Protein 4M1X (pdb70)

Organism: Pseudomonas phage 201phi2-1 (NCBI:txid198110)

Secondary structure (DSSP, 8-state):
--SS---TT-EEEETTEEEEEEEE-SSEEEEEE-GGG-SHHHHHHHHHHH-EEEEEEEEEETTEEEEEEEE--/--SS---TT-EEEETTEEEEEEEE-SSEEEEEE-GGG-SHHHHHHHHHHH-EEEEEEEEEETTEEEEEEEE--/-----TT-EEEETTEEEEEEEE-SSEEEEEE-GGG-SHHHHHHHHHHH-EEEEEEEEEETTEEEEEEEE--/--S---TT-EEEETTEEEEEEEE-SSEEEEEE-GGG-SHHHHHHHHHHH-EEEEEEEEE-SS-EEEEEEE--

Foldseek 3Di:
DQQQDDDAADWDDFDPDIKGWHDGDPWKTKIWDAPVPPDDRVQCCCCVRRQWHWDDDWADDDHTIITMTTRRD/DAQQDDDAQDWDDDDPDIKGWPDHDPWKTKIWDAPVPPDDRVQVCCCVRRQWHWDDDWADDPGTIITMTTHHD/DQDDDAQDWADDDPFIKGFHDHDPWKTKIWDAPVPPDDRVQVCCCPVNQWHWDDDWADDPGTIITMITHHD/DQQDDDAFDWDDADPDIKGWNDGDPWKTKIWDAPVPPDDRVQVCCCVRRQWHWDDDWADDDRTIITMTTHHD

Solvent-accessible surface area: 16389 Å² total; per-residue (Å²): 225,97,86,9,159,30,61,138,56,70,43,37,153,16,90,127,27,37,0,80,5,72,27,32,26,187,12,2,0,0,0,49,3,77,113,148,30,29,79,81,129,0,57,105,21,0,78,72,150,30,16,1,52,82,44,2,8,66,5,103,122,138,108,9,1,12,0,1,1,46,85,80,83,216,125,76,20,86,19,15,94,57,65,38,32,176,24,78,126,24,62,0,83,3,79,24,18,16,176,16,2,0,0,0,43,1,93,119,151,23,26,77,80,133,0,52,107,61,0,79,79,122,13,47,1,65,78,43,2,7,53,0,74,85,155,101,5,2,20,1,1,1,72,103,80,155,143,23,174,29,60,136,46,71,57,34,134,15,78,114,19,82,1,81,0,86,82,33,86,195,71,85,1,16,0,40,2,98,39,108,25,0,3,0,52,0,2,25,35,0,20,58,150,31,36,1,34,27,91,10,91,39,75,91,137,153,98,6,2,22,0,25,0,120,122,66,158,197,93,22,147,26,56,139,40,23,21,34,74,14,79,121,22,28,0,52,3,96,81,33,86,191,37,88,1,14,0,48,2,79,76,108,34,0,2,0,78,0,3,24,23,0,44,72,138,30,29,1,18,22,93,8,93,49,84,108,146,136,108,10,1,15,0,26,0,127,87,110,108

Radius of gyration: 22.6 Å; Cα contacts (8 Å, |Δi|>4): 676; chains: 4; bounding box: 56×64×41 Å

Nearest PDB structures (foldseek):
  4m1x-assembly1_A  TM=1.014E+00  e=8.073E-14  Pseudomonas phage 201phi2-1
  5voz-assembly1_b  TM=5.826E-01  e=2.252E+00  Saccharomyces cerevisiae S288C
  4qjv-assembly2_D  TM=4.851E-01  e=2.252E+00  Thermococcus kodakarensis KOD1
  8hl2-assembly1_L23P  TM=5.123E-01  e=2.127E+00  Sulfolobus acidocaldarius DSM 639
  4m1x-assembly1_A  TM=1.010E+00  e=1.371E-12  Pseudomonas phage 201phi2-1

Structure (mmCIF, N/CA/C/O backbone):
data_4M1X
#
_entry.id   4M1X
#
_cell.length_a   88.098
_cell.length_b   52.672
_cell.length_c   62.302
_cell.angle_alpha   90.00
_cell.angle_beta   90.00
_cell.angle_gamma   90.00
#
_symmetry.space_group_name_H-M   'P 21 21 2'
#
loop_
_entity.id
_entity.type
_entity.pdbx_description
1 polymer 'uncharacterized protein 201phi2-1p060'
2 non-polymer DI(HYDROXYETHYL)ETHER
3 water water
#
loop_
_atom_site.group_PDB
_atom_site.id
_atom_site.type_symbol
_atom_site.label_atom_id
_atom_site.label_alt_id
_atom_site.label_comp_id
_atom_site.label_asym_id
_atom_site.label_entity_id
_atom_site.label_seq_id
_atom_site.pdbx_PDB_ins_code
_atom_site.Cartn_x
_atom_site.Cartn_y
_atom_site.Cartn_z
_atom_site.occupancy
_atom_site.B_iso_or_equiv
_atom_site.auth_seq_id
_atom_site.auth_comp_id
_atom_site.auth_asym_id
_atom_site.auth_atom_id
_atom_site.pdbx_PDB_model_num
ATOM 1 N N . LEU A 1 27 ? 27.762 8.972 25.423 1.00 32.18 22 LEU A N 1
ATOM 2 C CA . LEU A 1 27 ? 27.169 9.587 26.612 1.00 32.56 22 LEU A CA 1
ATOM 3 C C . LEU A 1 27 ? 27.994 10.771 27.103 1.00 29.96 22 LEU A C 1
ATOM 4 O O . LEU A 1 27 ? 29.201 10.817 26.896 1.00 29.96 22 LEU A O 1
ATOM 19 N N . GLU A 1 28 ? 27.338 11.728 27.755 1.00 28.21 23 GLU A N 1
ATOM 20 C CA . GLU A 1 28 ? 28.044 12.786 28.475 1.00 26.22 23 GLU A CA 1
ATOM 21 C C . GLU A 1 28 ? 28.609 12.220 29.785 1.00 24.84 23 GLU A C 1
ATOM 22 O O . GLU A 1 28 ? 27.881 11.723 30.650 1.00 26.07 23 GLU A O 1
ATOM 34 N N . LYS A 1 29 ? 29.921 12.258 29.909 1.00 22.09 24 LYS A N 1
ATOM 35 C CA . LYS A 1 29 ? 30.634 11.774 31.101 1.00 21.89 24 LYS A CA 1
ATOM 36 C C . LYS A 1 29 ? 30.488 12.699 32.312 1.00 19.59 24 LYS A C 1
ATOM 37 O O . LYS A 1 29 ? 30.482 12.243 33.400 1.00 18.80 24 LYS A O 1
ATOM 56 N N . PHE A 1 30 ? 30.364 13.980 32.062 1.00 18.39 25 PHE A N 1
ATOM 57 C CA . PHE A 1 30 ? 30.176 14.936 33.140 1.00 17.76 25 PHE A CA 1
ATOM 58 C C . PHE A 1 30 ? 28.702 15.014 33.480 1.00 19.27 25 PHE A C 1
ATOM 59 O O . PHE A 1 30 ? 28.038 15.930 33.128 1.00 20.88 25 PHE A O 1
ATOM 76 N N . LYS A 1 31 ? 28.278 14.026 34.223 1.00 18.94 26 LYS A N 1
ATOM 77 C CA . LYS A 1 31 ? 26.914 13.842 34.603 1.00 21.01 26 LYS A CA 1
ATOM 78 C C . LYS A 1 31 ? 26.840 13.207 35.972 1.00 19.85 26 LYS A C 1
ATOM 79 O O . LYS A 1 31 ? 27.366 12.196 36.222 1.00 20.49 26 LYS A O 1
ATOM 98 N N . PHE A 1 32 ? 26.162 13.913 36.836 1.00 19.19 27 PHE A N 1
ATOM 99 C CA . PHE A 1 32 ? 26.045 13.559 38.241 1.00 18.79 27 PHE A CA 1
ATOM 100 C C . PHE A 1 32 ? 24.677 13.915 38.801 1.00 19.55 27 PHE A C 1
ATOM 101 O O . PHE A 1 32 ? 24.061 14.801 38.333 1.00 20.96 27 PHE A O 1
ATOM 118 N N . SER A 1 33 ? 24.293 13.246 39.878 1.00 19.96 28 SER A N 1
ATOM 119 C CA A SER A 1 33 ? 23.030 13.499 40.541 0.56 20.39 28 SER A CA 1
ATOM 120 C CA B SER A 1 33 ? 23.025 13.500 40.545 0.44 20.46 28 SER A CA 1
ATOM 121 C C . SER A 1 33 ? 23.246 13.747 42.033 1.00 19.56 28 SER A C 1
ATOM 122 O O . SER A 1 33 ? 23.827 12.912 42.729 1.00 18.21 28 SER A O 1
ATOM 135 N N . LYS A 1 34 ? 22.782 14.898 42.517 1.00 20.14 29 LYS A N 1
ATOM 136 C CA . LYS A 1 34 ? 22.886 15.244 43.934 1.00 20.72 29 LYS A CA 1
ATOM 137 C C . LYS A 1 34 ? 22.411 14.089 44.806 1.00 19.29 29 LYS A C 1
ATOM 138 O O . LYS A 1 34 ? 21.327 13.542 44.587 1.00 19.85 29 LYS A O 1
ATOM 157 N N . GLY A 1 35 ? 23.227 13.724 45.796 1.00 17.84 30 GLY A N 1
ATOM 158 C CA . GLY A 1 35 ? 22.904 12.660 46.737 1.00 18.42 30 GLY A CA 1
ATOM 159 C C . GLY A 1 35 ? 23.496 11.298 46.420 1.00 18.52 30 GLY A C 1
ATOM 160 O O . GLY A 1 35 ? 23.582 10.433 47.303 1.00 19.68 30 GLY A O 1
ATOM 164 N N . ASP A 1 36 ? 23.884 11.078 45.172 1.00 17.41 31 ASP A N 1
ATOM 165 C CA . ASP A 1 36 ? 24.428 9.780 44.798 1.00 18.29 31 ASP A CA 1
ATOM 166 C C . ASP A 1 36 ? 25.746 9.519 45.515 1.00 16.34 31 ASP A C 1
ATOM 167 O O . ASP A 1 36 ? 26.564 10.424 45.719 1.00 16.22 31 ASP A O 1
ATOM 176 N N . GLY A 1 37 ? 25.964 8.254 45.843 1.00 15.62 32 GLY A N 1
ATOM 177 C CA . GLY A 1 37 ? 27.252 7.741 46.249 1.00 15.55 32 GLY A CA 1
ATOM 178 C C . GLY A 1 37 ? 27.941 7.035 45.099 1.00 16.40 32 GLY A C 1
ATOM 179 O O . GLY A 1 37 ? 27.307 6.294 44.360 1.00 17.75 32 GLY A O 1
ATOM 183 N N . ILE A 1 38 ? 29.235 7.288 44.943 1.00 16.15 33 ILE A N 1
ATOM 184 C CA . ILE A 1 38 ? 30.068 6.680 43.918 1.00 16.85 33 ILE A CA 1
ATOM 185 C C . ILE A 1 38 ? 31.236 5.977 44.603 1.00 16.54 33 ILE A C 1
ATOM 186 O O . ILE A 1 38 ? 31.955 6.583 45.396 1.00 16.16 33 ILE A O 1
ATOM 202 N N . LYS A 1 39 ? 31.413 4.696 44.291 1.00 17.45 34 LYS A N 1
ATOM 203 C CA . LYS A 1 39 ? 32.522 3.915 44.825 1.00 19.33 34 LYS A CA 1
ATOM 204 C C . LYS A 1 39 ? 33.829 4.311 44.170 1.00 19.61 34 LYS A C 1
ATOM 205 O O . LYS A 1 39 ? 33.916 4.445 42.953 1.00 20.33 34 LYS A O 1
ATOM 224 N N . PHE A 1 40 ? 34.838 4.524 45.001 1.00 18.54 35 PHE A N 1
ATOM 225 C CA . PHE A 1 40 ? 36.158 4.913 44.545 1.00 18.79 35 PHE A CA 1
ATOM 226 C C . PHE A 1 40 ? 37.147 4.335 45.534 1.00 19.05 35 PHE A C 1
ATOM 227 O O . PHE A 1 40 ? 36.989 4.510 46.744 1.00 19.51 35 PHE A O 1
ATOM 244 N N . SER A 1 41 ? 38.152 3.626 45.032 1.00 19.94 36 SER A N 1
ATOM 245 C CA . SER A 1 41 ? 39.140 3.023 45.903 1.00 21.41 36 SER A CA 1
ATOM 246 C C . SER A 1 41 ? 38.419 2.204 46.985 1.00 22.36 36 SER A C 1
ATOM 247 O O . SER A 1 41 ? 37.539 1.398 46.657 1.00 23.13 36 SER A O 1
ATOM 255 N N . ASN A 1 42 ? 38.781 2.392 48.252 1.00 21.72 37 ASN A N 1
ATOM 256 C CA . ASN A 1 42 ? 38.124 1.679 49.346 1.00 22.64 37 ASN A CA 1
ATOM 257 C C . ASN A 1 42 ? 37.125 2.565 50.080 1.00 22.04 37 ASN A C 1
ATOM 258 O O . ASN A 1 42 ? 36.855 2.364 51.266 1.00 23.95 37 ASN A O 1
ATOM 269 N N . THR A 1 43 ? 36.563 3.540 49.368 1.00 19.82 38 THR A N 1
ATOM 270 C CA . THR A 1 43 ? 35.616 4.470 49.976 1.00 18.69 38 THR A CA 1
ATOM 271 C C . THR A 1 43 ? 34.440 4.734 49.031 1.00 18.17 38 THR A C 1
ATOM 272 O O . THR A 1 43 ? 34.303 4.099 47.972 1.00 18.85 38 THR A O 1
ATOM 283 N N . THR A 1 44 ? 33.565 5.635 49.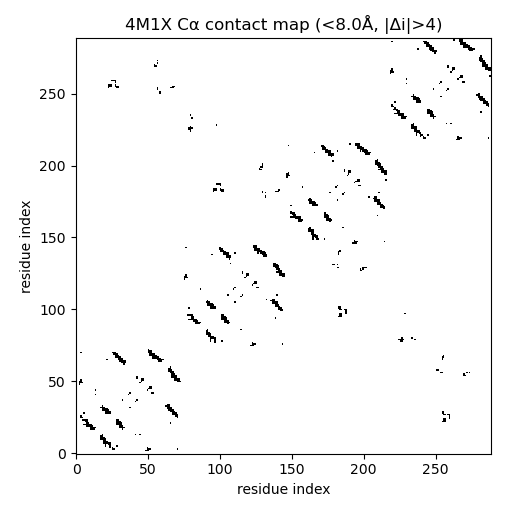460 1.00 17.29 39 THR A N 1
ATOM 284 C CA . THR A 1 44 ? 32.442 6.106 48.655 1.00 17.23 39 THR A CA 1
ATOM 285 C C . THR A 1 44 ? 32.395 7.614 48.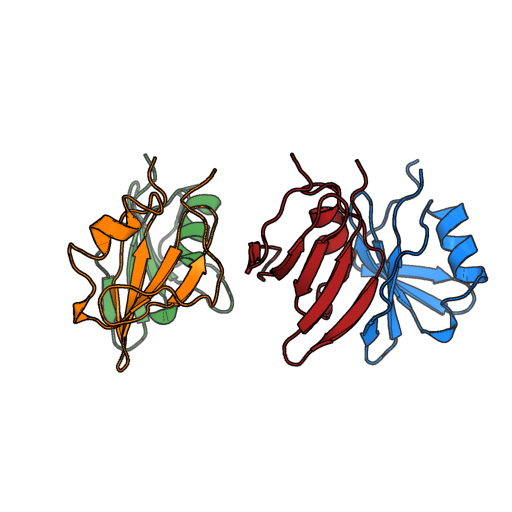801 1.00 17.03 39 THR A C 1
ATOM 286 O O . THR A 1 44 ? 32.402 8.112 49.925 1.00 18.75 39 THR A O 1
ATOM 297 N N . PHE A 1 45 ? 32.377 8.341 47.690 1.00 15.07 40 PHE A N 1
ATOM 298 C CA . PHE A 1 45 ? 32.160 9.782 47.753 1.00 15.09 40 PHE A CA 1
ATOM 299 C C . PHE A 1 45 ? 30.742 10.111 47.341 1.00 14.61 40 PHE A C 1
ATOM 300 O O . PHE A 1 45 ? 30.086 9.293 46.719 1.00 15.63 40 PHE A O 1
ATOM 317 N N . HIS A 1 46 ? 30.263 11.287 47.730 1.00 13.22 41 HIS A N 1
ATOM 318 C CA . HIS A 1 46 ? 28.881 11.660 47.499 1.00 13.54 41 HIS A CA 1
ATOM 319 C C . HIS A 1 46 ? 28.785 12.972 46.737 1.00 13.54 41 HIS A C 1
ATOM 320 O O . HIS A 1 46 ? 29.632 13.860 46.884 1.00 14.24 41 HIS A O 1
ATOM 335 N N . ILE A 1 47 ? 27.745 13.093 45.922 1.00 14.05 42 ILE A N 1
ATOM 336 C CA . ILE A 1 47 ? 27.528 14.303 45.157 1.00 13.79 42 ILE A CA 1
ATOM 337 C C . ILE A 1 47 ? 26.768 15.330 45.992 1.00 14.41 42 ILE A C 1
ATOM 338 O O . ILE A 1 47 ? 25.637 15.094 46.389 1.00 16.16 42 ILE A O 1
ATOM 354 N N . TYR A 1 48 ? 27.411 16.458 46.271 1.00 14.05 43 TYR A N 1
ATOM 355 C CA . TYR A 1 48 ? 26.777 17.565 46.985 1.00 13.79 43 TYR A CA 1
ATOM 356 C C . TYR A 1 48 ? 25.955 18.430 46.040 1.00 13.83 43 TYR A C 1
ATOM 357 O O . TYR A 1 48 ? 24.803 18.706 46.303 1.00 14.62 43 TYR A O 1
ATOM 375 N N . GLU A 1 49 ? 26.575 18.874 44.948 1.00 13.58 44 GLU A N 1
ATOM 376 C CA . GLU A 1 49 ? 25.913 19.689 43.923 1.00 14.19 44 GLU A CA 1
ATOM 377 C C . GLU A 1 49 ? 26.455 19.319 42.567 1.00 14.09 44 GLU A C 1
ATOM 378 O O . GLU A 1 49 ? 27.615 18.957 42.446 1.00 14.54 44 GLU A O 1
ATOM 390 N N . ALA A 1 50 ? 25.602 19.409 41.549 1.00 15.05 45 ALA A N 1
ATOM 391 C CA . ALA A 1 50 ? 26.023 19.140 40.187 1.00 16.69 45 ALA A CA 1
ATOM 392 C C . ALA A 1 50 ? 25.280 20.051 39.234 1.00 16.93 45 ALA A C 1
ATOM 393 O O . ALA A 1 50 ? 24.056 20.157 39.295 1.00 18.34 45 ALA A O 1
ATOM 400 N N . THR A 1 51 ? 26.040 20.710 38.369 1.00 16.60 46 THR A N 1
ATOM 401 C CA . THR A 1 51 ? 25.507 21.619 37.377 1.00 17.30 46 THR A CA 1
ATOM 402 C C . THR A 1 51 ? 26.073 21.189 36.032 1.00 18.89 46 THR A C 1
ATOM 403 O O . THR A 1 51 ? 26.765 20.172 35.926 1.00 19.01 46 THR A O 1
ATOM 414 N N . ARG A 1 52 ? 25.756 21.941 34.990 1.00 20.31 47 ARG A N 1
ATOM 415 C CA . ARG A 1 52 ? 26.209 21.570 33.669 1.00 21.95 47 ARG A CA 1
ATOM 416 C C . ARG A 1 52 ? 27.722 21.511 33.564 1.00 20.25 47 ARG A C 1
ATOM 417 O O . ARG A 1 52 ? 28.276 20.658 32.867 1.00 21.41 47 ARG A O 1
ATOM 438 N N . ASN A 1 53 ? 28.393 22.408 34.282 1.00 18.02 48 ASN A N 1
ATOM 439 C CA . ASN A 1 53 ? 29.838 22.572 34.146 1.00 17.34 48 ASN A CA 1
ATOM 440 C C . ASN A 1 53 ? 30.638 22.391 35.420 1.00 14.96 48 ASN A C 1
ATOM 441 O O . ASN A 1 53 ? 31.865 22.434 35.354 1.00 15.31 48 ASN A O 1
ATOM 452 N N . TYR A 1 54 ? 29.969 22.179 36.554 1.00 14.01 49 TYR A N 1
ATOM 453 C CA . TYR A 1 54 ? 30.659 22.043 37.833 1.00 13.28 49 TYR A CA 1
ATOM 454 C C . TYR A 1 54 ? 30.039 20.937 38.683 1.00 13.02 49 TYR A C 1
ATOM 455 O O . TYR A 1 54 ? 28.868 20.610 38.553 1.00 13.79 49 TYR A O 1
ATOM 473 N N . VAL A 1 55 ? 30.850 20.356 39.553 1.00 12.70 50 VAL A N 1
ATOM 474 C CA . VAL A 1 55 ? 30.375 19.364 40.496 1.00 12.72 50 VAL A CA 1
ATOM 475 C C . VAL A 1 55 ? 31.141 19.521 41.800 1.00 12.23 50 VAL A C 1
ATOM 476 O O . VAL A 1 55 ? 32.340 19.792 41.781 1.00 12.68 50 VAL A O 1
ATOM 489 N N . THR A 1 56 ? 30.439 19.383 42.919 1.00 12.44 51 THR A N 1
ATOM 490 C CA . THR A 1 56 ? 31.082 19.371 44.225 1.00 11.99 51 THR A CA 1
ATOM 491 C C . THR A 1 56 ? 30.799 18.021 44.854 1.00 11.85 51 THR A C 1
ATOM 492 O O . THR A 1 56 ? 29.631 17.603 44.954 1.00 12.65 51 THR A O 1
ATOM 503 N N . ILE A 1 57 ? 31.872 17.342 45.253 1.00 11.53 52 ILE A N 1
ATOM 504 C CA . ILE A 1 57 ? 31.780 16.050 45.924 1.00 11.82 52 ILE A CA 1
ATOM 505 C C . ILE A 1 57 ? 32.185 16.170 47.382 1.00 11.80 52 ILE A C 1
ATOM 506 O O . ILE A 1 57 ? 32.919 17.082 47.756 1.00 12.02 52 ILE A O 1
ATOM 522 N N . HIS A 1 58 ? 31.713 15.212 48.175 1.00 11.75 53 HIS A N 1
ATOM 523 C CA . HIS A 1 58 ? 32.050 15.062 49.578 1.00 11.71 53 HIS A CA 1
ATOM 524 C C . HIS A 1 58 ? 32.846 1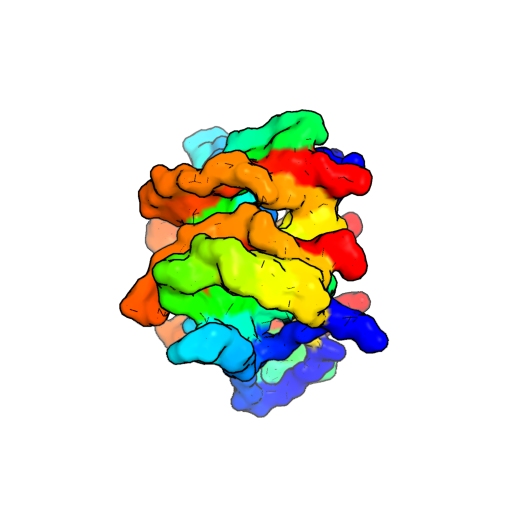3.766 49.724 1.00 11.77 53 HIS A C 1
ATOM 525 O O . HIS A 1 58 ? 32.375 12.708 49.300 1.00 12.62 53 HIS A O 1
ATOM 540 N N . ILE A 1 59 ? 34.047 13.863 50.291 1.00 11.68 54 ILE A N 1
ATOM 541 C CA . ILE A 1 59 ? 34.930 12.713 50.407 1.00 11.57 54 ILE A CA 1
ATO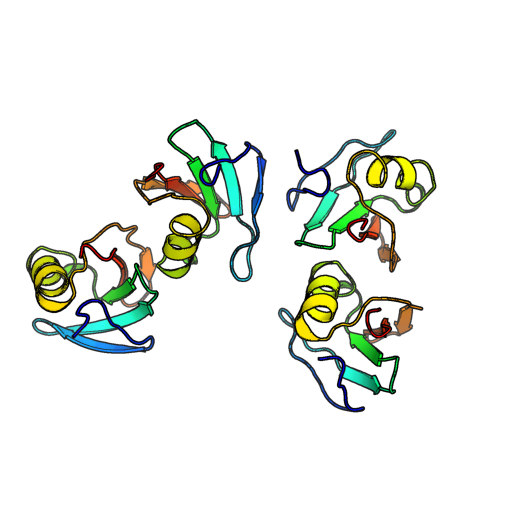M 542 C C . ILE A 1 59 ? 35.872 12.950 51.584 1.00 11.24 54 ILE A C 1
ATOM 543 O O . ILE A 1 59 ? 36.127 14.094 51.940 1.00 11.55 54 ILE A O 1
ATOM 559 N N . LEU A 1 60 ? 36.434 11.893 52.157 1.00 11.87 55 LEU A N 1
ATOM 560 C CA . LEU A 1 60 ? 37.480 12.075 53.158 1.00 12.73 55 LEU A CA 1
ATOM 561 C C . LEU A 1 60 ? 38.683 12.764 52.537 1.00 11.98 55 LEU A C 1
ATOM 562 O O . LEU A 1 60 ? 39.105 12.459 51.427 1.00 12.38 55 LEU A O 1
ATOM 578 N N . LYS A 1 61 ? 39.265 13.675 53.293 1.00 12.00 56 LYS A N 1
ATOM 579 C CA . LYS A 1 61 ? 40.308 14.562 52.781 1.00 11.26 56 LYS A CA 1
ATOM 580 C C . LYS A 1 61 ? 41.527 13.798 52.269 1.00 11.42 56 LYS A C 1
ATOM 581 O O . LYS A 1 61 ? 42.152 14.218 51.297 1.00 11.33 56 LYS A O 1
ATOM 600 N N . LYS A 1 62 ? 41.862 12.680 52.904 1.00 11.70 57 LYS A N 1
ATOM 601 C CA . LYS A 1 62 ? 43.057 11.938 52.487 1.00 12.13 57 LYS A CA 1
ATOM 602 C C . LYS A 1 62 ? 42.979 11.447 51.044 1.00 11.92 57 LYS A C 1
ATOM 603 O O . LYS A 1 62 ? 43.996 11.124 50.455 1.00 12.18 57 LYS A O 1
ATOM 622 N N . TYR A 1 63 ? 41.767 11.369 50.498 1.00 11.56 58 TYR A N 1
ATOM 623 C CA . TYR A 1 63 ? 41.577 10.913 49.119 1.00 11.82 58 TYR A CA 1
ATOM 624 C C . TYR A 1 63 ? 41.696 12.027 48.082 1.00 11.68 58 TYR A C 1
ATOM 625 O O . TYR A 1 63 ? 41.532 11.760 46.895 1.00 12.31 58 TYR A O 1
ATOM 643 N N . ALA A 1 64 ? 42.020 13.254 48.508 1.00 11.68 59 ALA A N 1
ATOM 644 C CA . ALA A 1 64 ? 42.115 14.375 47.565 1.00 11.43 59 ALA A CA 1
ATOM 645 C C . ALA A 1 64 ? 43.508 14.405 46.930 1.00 11.17 59 ALA A C 1
ATOM 646 O O . ALA A 1 64 ? 44.280 15.343 47.117 1.00 11.92 59 ALA A O 1
ATOM 653 N N . THR A 1 65 ? 43.796 13.355 46.158 1.00 11.18 60 THR A N 1
ATOM 654 C CA . THR A 1 65 ? 45.110 13.080 45.601 1.00 11.66 60 THR A CA 1
ATOM 655 C C . THR A 1 65 ? 44.948 12.480 44.196 1.00 11.65 60 THR A C 1
ATOM 656 O O . THR A 1 65 ? 43.852 12.391 43.656 1.00 11.61 60 THR A O 1
ATOM 667 N N . ALA A 1 66 ? 46.066 12.075 43.611 1.00 11.85 61 ALA A N 1
ATOM 668 C CA . ALA A 1 66 ? 46.119 11.718 42.194 1.00 11.90 61 ALA A CA 1
ATOM 669 C C . ALA A 1 66 ? 45.140 10.640 41.770 1.00 12.67 61 ALA A C 1
ATOM 670 O O . ALA A 1 66 ? 44.572 10.734 40.697 1.00 12.58 61 ALA A O 1
ATOM 677 N N . GLU A 1 67 ? 44.940 9.601 42.579 1.00 11.90 62 GLU A N 1
ATOM 678 C CA . GLU A 1 67 ? 44.050 8.518 42.150 1.00 13.16 62 GLU A CA 1
ATOM 679 C C . GLU A 1 67 ? 42.623 9.037 41.949 1.00 12.74 62 GLU A C 1
ATOM 680 O O . GLU A 1 67 ? 41.973 8.692 40.956 1.00 13.03 62 GLU A O 1
ATOM 692 N N . LEU A 1 68 ? 42.140 9.873 42.869 1.00 12.35 63 LEU A N 1
ATOM 693 C CA . LEU A 1 68 ? 40.828 10.484 42.697 1.00 12.39 63 LEU A CA 1
ATOM 694 C C . LEU A 1 68 ? 40.816 11.387 41.474 1.00 12.50 63 LEU A C 1
ATOM 695 O O . LEU A 1 68 ? 39.852 11.404 40.696 1.00 12.82 63 LEU A O 1
ATOM 711 N N . MET A 1 69 ? 41.873 12.183 41.316 1.00 12.71 64 MET A N 1
ATOM 712 C CA . MET A 1 69 ? 41.893 13.101 40.180 1.00 12.58 64 MET A CA 1
ATOM 713 C C . MET A 1 69 ? 41.814 12.328 38.866 1.00 12.97 64 MET A C 1
ATOM 714 O O . MET A 1 69 ? 41.098 12.724 37.940 1.00 14.08 64 MET A O 1
ATOM 728 N N . GLU A 1 70 ? 42.534 11.216 38.780 1.00 13.77 65 GLU A N 1
ATOM 729 C CA . GLU A 1 70 ? 42.489 10.387 37.571 1.00 14.27 65 GLU A CA 1
ATOM 730 C C . GLU A 1 70 ? 41.079 9.843 37.320 1.00 14.51 65 GLU A C 1
ATOM 731 O O . GLU A 1 70 ? 40.595 9.851 36.188 1.00 15.14 65 GLU A O 1
ATOM 743 N N . PHE A 1 71 ? 40.438 9.365 38.376 1.00 14.04 66 PHE A N 1
ATOM 744 C CA . PHE A 1 71 ? 39.080 8.833 38.281 1.00 14.75 66 PHE A CA 1
ATOM 745 C C . PHE A 1 71 ? 38.127 9.902 37.751 1.00 14.67 66 PHE A C 1
ATOM 746 O O . PHE A 1 71 ? 37.351 9.667 36.806 1.00 15.48 66 PHE A O 1
ATOM 763 N N . MET A 1 72 ? 38.173 11.080 38.359 1.00 14.19 67 MET A N 1
ATOM 764 C CA . MET A 1 72 ? 37.278 12.154 37.943 1.00 13.78 67 MET A CA 1
ATOM 765 C C . MET A 1 72 ? 37.559 12.620 36.513 1.00 14.57 67 MET A C 1
ATOM 766 O O . MET A 1 72 ? 36.646 12.912 35.750 1.00 14.54 67 MET A O 1
ATOM 780 N N . HIS A 1 73 ? 38.831 12.696 36.151 1.00 15.16 68 HIS A N 1
ATOM 781 C CA . HIS A 1 73 ? 39.244 13.187 34.830 1.00 16.68 68 HIS A CA 1
ATOM 782 C C . HIS A 1 73 ? 38.828 12.208 33.747 1.00 17.42 68 HIS A C 1
ATOM 783 O O . HIS A 1 73 ? 38.188 12.577 32.757 1.00 17.92 68 HIS A O 1
ATOM 798 N N . THR A 1 74 ? 39.172 10.945 33.938 1.00 17.81 69 THR A N 1
ATOM 799 C CA . THR A 1 74 ? 38.975 9.935 32.905 1.00 19.70 69 THR A CA 1
ATOM 800 C C . THR A 1 74 ? 37.530 9.458 32.838 1.00 20.04 69 THR A C 1
ATOM 801 O O . THR A 1 74 ? 36.982 9.328 31.747 1.00 21.44 69 THR A O 1
ATOM 812 N N . ARG A 1 75 ? 36.889 9.224 33.980 1.00 19.80 70 ARG A N 1
ATOM 813 C CA . ARG A 1 75 ? 35.515 8.723 33.972 1.00 20.60 70 ARG A CA 1
ATOM 814 C C . ARG A 1 75 ? 34.461 9.819 33.819 1.00 19.65 70 ARG A C 1
ATOM 815 O O . ARG A 1 75 ? 33.372 9.549 33.315 1.00 20.97 70 ARG A O 1
ATOM 836 N N . HIS A 1 76 ? 34.777 11.047 34.229 1.00 18.11 71 HIS A N 1
ATOM 837 C CA . HIS A 1 76 ? 33.772 12.115 34.250 1.00 17.75 71 HIS A CA 1
ATOM 838 C C . HIS A 1 76 ? 34.159 13.436 33.606 1.00 17.07 71 HIS A C 1
ATOM 839 O O . HIS A 1 76 ? 33.387 14.395 33.693 1.00 17.53 71 HIS A O 1
ATOM 854 N N . ASP A 1 77 ? 35.310 13.494 32.930 1.00 17.02 72 ASP A N 1
ATOM 855 C CA . ASP A 1 77 ? 35.731 14.733 32.279 1.00 17.80 72 ASP A CA 1
ATOM 856 C C . ASP A 1 77 ? 35.727 15.900 33.271 1.00 16.72 72 ASP A C 1
ATOM 857 O O . ASP A 1 77 ? 35.341 17.017 32.925 1.00 17.43 72 ASP A O 1
ATOM 866 N N . ALA A 1 78 ? 36.170 15.626 34.500 1.00 14.26 73 ALA A N 1
ATOM 867 C CA . ALA A 1 78 ? 36.118 16.590 35.594 1.00 14.23 73 ALA A CA 1
ATOM 868 C C . ALA A 1 78 ? 37.525 16.848 36.120 1.00 13.84 73 ALA A C 1
ATOM 869 O O . ALA A 1 78 ? 38.271 15.898 36.373 1.00 15.54 73 ALA A O 1
ATOM 876 N N A VAL A 1 79 ? 37.903 18.120 36.261 0.61 12.99 74 VAL A N 1
ATOM 877 N N B VAL A 1 79 ? 37.826 18.128 36.347 0.39 14.37 74 VAL A N 1
ATOM 878 C CA A VAL A 1 79 ? 39.216 18.492 36.802 0.61 13.08 74 VAL A CA 1
ATOM 879 C CA B VAL A 1 79 ? 39.150 18.611 36.739 0.39 15.32 74 VAL A CA 1
ATOM 880 C C A VAL A 1 79 ? 39.051 19.421 38.002 0.61 12.71 74 VAL A C 1
ATOM 881 C C B VAL A 1 79 ? 39.031 19.456 38.014 0.39 13.96 74 VAL A C 1
ATOM 882 O O A VAL A 1 79 ? 38.136 20.245 38.061 0.61 12.73 74 VAL A O 1
ATOM 883 O O B VAL A 1 79 ? 38.113 20.268 38.140 0.39 13.95 74 VAL A O 1
ATOM 908 N N . TYR A 1 80 ? 39.953 19.275 38.953 1.00 12.82 75 TYR A N 1
ATOM 909 C CA . TYR A 1 80 ? 39.858 19.959 40.234 1.00 12.51 75 TYR A CA 1
ATOM 910 C C . TYR A 1 80 ? 40.127 21.450 40.122 1.00 12.12 75 TYR A C 1
ATOM 911 O O . TYR A 1 80 ? 41.163 21.845 39.581 1.00 13.05 75 TYR A O 1
ATOM 930 N N . ILE A 1 81 ? 39.221 22.264 40.684 1.00 11.73 76 ILE A N 1
ATOM 931 C CA . ILE A 1 81 ? 39.440 23.706 40.798 1.00 12.28 76 ILE A CA 1
ATOM 932 C C . ILE A 1 81 ? 39.438 24.205 42.244 1.00 12.45 76 ILE A C 1
ATOM 933 O O . ILE A 1 81 ? 39.961 25.274 42.510 1.00 13.92 76 ILE A O 1
ATOM 949 N N . GLY A 1 82 ? 38.861 23.452 43.172 1.00 12.16 77 GLY A N 1
ATOM 950 C CA . GLY A 1 82 ? 38.700 23.941 44.531 1.00 12.34 77 GLY A CA 1
ATOM 951 C C . GLY A 1 82 ? 37.572 24.945 44.653 1.00 12.01 77 GLY A C 1
ATOM 952 O O . GLY A 1 82 ? 36.799 25.152 43.716 1.00 12.71 77 GLY A O 1
ATOM 956 N N . PRO A 1 83 ? 37.471 25.595 45.816 1.00 11.57 78 PRO A N 1
ATOM 957 C CA . PRO A 1 83 ? 38.298 25.369 47.006 1.00 11.76 78 PRO A CA 1
ATOM 958 C C . PRO A 1 83 ? 37.942 24.064 47.726 1.00 11.99 78 PRO A C 1
ATOM 959 O O . PRO A 1 83 ? 36.992 23.342 47.356 1.00 13.00 78 PRO A O 1
ATOM 970 N N . ILE A 1 84 ? 38.741 23.754 48.742 1.00 11.73 79 ILE A N 1
ATOM 971 C CA . ILE A 1 84 ? 38.539 22.595 49.602 1.00 11.85 79 ILE A CA 1
ATOM 972 C C . ILE A 1 84 ? 37.923 23.073 50.912 1.00 11.91 79 ILE A C 1
ATOM 973 O O . ILE A 1 84 ? 38.495 23.893 51.580 1.00 14.66 79 ILE A O 1
ATOM 989 N N . LEU A 1 85 ? 36.728 22.588 51.236 1.00 11.49 80 LEU A N 1
ATOM 990 C CA . LEU A 1 85 ? 35.971 23.042 52.397 1.00 11.22 80 LEU A CA 1
ATOM 991 C C . LEU A 1 85 ? 35.866 21.937 53.435 1.00 11.19 80 LEU A C 1
ATOM 992 O O . LEU A 1 85 ? 35.483 20.822 53.109 1.00 12.26 80 LEU A O 1
ATOM 1008 N N . GLU A 1 86 ? 36.147 22.259 54.692 1.00 11.05 81 GLU A N 1
ATOM 1009 C CA . GLU A 1 86 ? 36.110 21.270 55.766 1.00 11.46 81 GLU A CA 1
ATOM 1010 C C . GLU A 1 86 ? 34.734 21.102 56.390 1.00 11.29 81 GLU A C 1
ATOM 1011 O O . GLU A 1 86 ? 34.088 22.079 56.784 1.00 11.40 81 GLU A O 1
ATOM 1022 N N . TRP A 1 87 ? 34.331 19.848 56.564 1.00 11.56 82 TRP A N 1
ATOM 1023 C CA . TRP A 1 87 ? 33.085 19.493 57.248 1.00 11.79 82 TRP A CA 1
ATOM 1024 C C . TRP A 1 87 ? 33.403 18.433 58.295 1.00 12.20 82 TRP A C 1
ATOM 1025 O O . TRP A 1 87 ? 34.534 17.970 58.417 1.00 12.51 82 TRP A O 1
ATOM 1046 N N . THR A 1 88 ? 32.413 18.048 59.085 1.00 12.68 83 THR A N 1
ATOM 1047 C CA . THR A 1 88 ? 32.681 17.160 60.216 1.00 13.62 83 THR A CA 1
ATOM 1048 C C . THR A 1 88 ? 33.076 15.754 59.828 1.00 13.27 83 THR A C 1
ATOM 1049 O O . THR A 1 88 ? 33.714 15.067 60.603 1.00 14.68 83 THR A O 1
ATOM 1060 N N . ASP A 1 89 ? 32.673 15.304 58.643 1.00 13.81 84 ASP A N 1
ATOM 1061 C CA . ASP A 1 89 ? 32.945 13.921 58.221 1.00 15.53 84 ASP A CA 1
ATOM 1062 C C . ASP A 1 89 ? 33.665 13.832 56.884 1.00 15.52 84 ASP A C 1
ATOM 1063 O O . ASP A 1 89 ? 33.752 12.765 56.289 1.00 18.56 84 ASP A O 1
ATOM 1072 N N . GLY A 1 90 ? 34.189 14.939 56.393 1.00 13.33 85 GLY A N 1
ATOM 1073 C CA . GLY A 1 90 ? 34.883 14.941 55.127 1.00 12.69 85 GLY A CA 1
ATOM 1074 C C . GLY A 1 90 ? 35.035 16.353 54.632 1.00 12.25 85 GLY A C 1
ATOM 1075 O O . GLY A 1 90 ? 34.821 17.293 55.386 1.00 13.28 85 GLY A O 1
ATOM 1079 N N . VAL A 1 91 ? 35.402 16.482 53.367 1.00 11.59 86 VAL A N 1
ATOM 1080 C CA . VAL A 1 91 ? 35.589 17.774 52.727 1.00 11.46 86 VAL A CA 1
ATOM 1081 C C . VAL A 1 91 ? 34.737 17.852 51.469 1.00 10.88 86 VAL A C 1
ATOM 1082 O O . VAL A 1 91 ? 34.403 16.838 50.855 1.00 11.76 86 VAL A O 1
ATOM 1095 N N . HIS A 1 92 ? 34.380 19.079 51.111 1.00 10.93 87 HIS A N 1
ATOM 1096 C CA . HIS A 1 92 ? 33.895 19.389 49.783 1.00 10.87 87 HIS A CA 1
ATOM 1097 C C . HIS A 1 92 ? 35.059 19.735 48.866 1.00 11.17 87 HIS A C 1
ATOM 1098 O O . HIS A 1 92 ? 35.930 20.530 49.231 1.00 11.67 87 HIS A O 1
ATOM 1113 N N . LEU A 1 93 ? 35.022 19.153 47.666 1.00 11.28 88 LEU A N 1
ATOM 1114 C CA . LEU A 1 93 ? 35.940 19.446 46.574 1.00 11.07 88 LEU A CA 1
ATOM 1115 C C . LEU A 1 93 ? 35.142 19.789 45.334 1.00 11.42 88 LEU A C 1
ATOM 1116 O O . LEU A 1 93 ? 34.220 19.050 44.989 1.00 12.03 88 LEU A O 1
ATOM 1132 N N . THR A 1 94 ? 35.478 20.893 44.677 1.00 10.97 89 THR A N 1
ATOM 1133 C CA . THR A 1 94 ? 34.785 21.306 43.468 1.00 11.13 89 THR A CA 1
ATOM 1134 C C . THR A 1 94 ? 35.656 21.086 42.245 1.00 11.42 89 THR A C 1
ATOM 1135 O O . THR A 1 94 ? 36.865 21.362 42.259 1.00 11.72 89 THR A O 1
ATOM 1146 N N . PHE A 1 95 ? 34.998 20.549 41.215 1.00 11.68 90 PHE A N 1
ATOM 1147 C CA . PHE A 1 95 ? 35.583 20.218 39.936 1.00 12.30 90 PHE A CA 1
ATOM 1148 C C . PHE A 1 95 ? 34.821 20.927 38.815 1.00 13.15 90 PHE A C 1
ATOM 1149 O O . PHE A 1 95 ? 33.632 21.207 38.938 1.00 13.65 90 PHE A O 1
ATOM 1166 N N A ARG A 1 96 ? 35.529 21.187 37.719 0.55 13.77 91 ARG A N 1
ATOM 1167 N N B ARG A 1 96 ? 35.540 21.207 37.727 0.45 14.03 91 ARG A N 1
ATOM 1168 C CA A ARG A 1 96 ? 34.978 21.792 36.511 0.55 14.87 91 ARG A CA 1
ATOM 1169 C CA B ARG A 1 96 ? 35.009 21.813 36.502 0.45 15.33 91 ARG A CA 1
ATOM 1170 C C A ARG A 1 96 ? 34.981 20.774 35.391 0.55 14.94 91 ARG A C 1
ATOM 1171 C C B ARG A 1 96 ? 34.985 20.777 35.392 0.45 15.16 91 ARG A C 1
ATOM 1172 O O A ARG A 1 96 ? 35.857 19.915 35.324 0.55 14.77 91 ARG A O 1
ATOM 1173 O O B ARG A 1 96 ? 35.843 19.901 35.339 0.45 15.01 91 ARG A O 1
ATOM 1214 N N . ARG A 1 97 ? 34.014 20.890 34.492 1.00 15.19 92 ARG A N 1
ATOM 1215 C CA . ARG A 1 97 ? 33.997 20.064 33.298 1.00 16.40 92 ARG A CA 1
ATOM 1216 C C . ARG A 1 97 ? 35.117 20.490 32.334 1.00 18.01 92 ARG A C 1
ATOM 1217 O O . ARG A 1 97 ? 35.266 21.672 32.035 1.00 18.69 92 ARG A O 1
ATOM 1238 N N . LYS A 1 98 ? 35.901 19.539 31.841 1.00 21.46 93 LYS A N 1
ATOM 1239 C CA . LYS A 1 98 ? 36.955 19.852 30.864 1.00 27.69 93 LYS A CA 1
ATOM 1240 C C . LYS A 1 98 ? 36.605 19.628 29.374 1.00 32.52 93 LYS A C 1
ATOM 1241 O O . LYS A 1 98 ? 37.219 20.256 28.504 1.00 35.09 93 LYS A O 1
ATOM 1260 N N . SER A 1 99 ? 35.666 18.734 29.063 1.00 34.01 94 SER A N 1
ATOM 1261 C CA . SER A 1 99 ? 35.283 18.487 27.651 1.00 37.05 94 SER A CA 1
ATOM 1262 C C . SER A 1 99 ? 33.903 17.853 27.561 1.00 37.43 94 SER A C 1
ATOM 1263 O O . SER A 1 99 ? 33.038 18.103 28.395 1.00 36.55 94 SER A O 1
ATOM 1271 N N . LEU B 1 27 ? 25.220 51.178 33.524 1.00 46.12 22 LEU B N 1
ATOM 1272 C CA . LEU B 1 27 ? 24.383 52.362 33.363 1.00 45.17 22 LEU B CA 1
ATOM 1273 C C . LEU B 1 27 ? 23.152 52.328 34.268 1.00 42.37 22 LEU B C 1
ATOM 1274 O O . LEU B 1 27 ? 22.506 53.353 34.472 1.00 43.68 22 LEU B O 1
ATOM 1289 N N A GLU B 1 28 ? 22.830 51.153 34.805 0.37 40.20 23 GLU B N 1
ATOM 1290 N N B GLU B 1 28 ? 22.834 51.156 34.808 0.63 39.87 23 GLU B N 1
ATOM 1291 C CA A GLU B 1 28 ? 21.561 50.967 35.511 0.37 37.98 23 GLU B CA 1
ATOM 1292 C CA B GLU B 1 28 ? 21.574 50.980 35.532 0.63 37.43 23 GLU B CA 1
ATOM 1293 C C A GLU B 1 28 ? 21.482 51.649 36.879 0.37 33.46 23 GLU B C 1
ATOM 1294 C C B GLU B 1 28 ? 21.499 51.678 36.886 0.63 33.26 23 GLU B C 1
ATOM 1295 O O A GLU B 1 28 ? 22.308 51.438 37.769 0.37 33.23 23 GLU B O 1
ATOM 1296 O O B GLU B 1 28 ? 22.327 51.490 37.780 0.63 32.99 23 GLU B O 1
ATOM 1319 N N . LYS B 1 29 ? 20.446 52.462 37.021 1.00 29.11 24 LYS B N 1
ATOM 1320 C CA . LYS B 1 29 ? 20.209 53.240 38.212 1.00 24.13 24 LYS B CA 1
ATOM 1321 C C . LYS B 1 29 ? 19.605 52.430 39.347 1.00 18.85 24 LYS B C 1
ATOM 1322 O O . LYS B 1 29 ? 19.862 52.738 40.496 1.00 17.22 24 LYS B O 1
ATOM 1341 N N . PHE B 1 30 ? 18.798 51.420 39.024 1.00 16.67 25 PHE B N 1
ATOM 1342 C CA . PHE B 1 30 ? 18.118 50.629 40.036 1.00 16.01 25 PHE B CA 1
ATOM 1343 C C . PHE B 1 30 ? 19.074 49.521 40.465 1.00 17.19 25 PHE B C 1
ATOM 1344 O O . PHE B 1 30 ? 18.992 48.376 40.035 1.00 20.37 25 PHE B O 1
ATOM 1361 N N . LYS B 1 31 ? 20.010 49.903 41.314 1.00 16.05 26 LYS B N 1
ATOM 1362 C CA . LYS B 1 31 ? 21.121 49.061 41.701 1.00 17.66 26 LYS B CA 1
ATOM 1363 C C . LYS B 1 31 ? 21.516 49.480 43.107 1.00 16.67 26 LYS B C 1
ATOM 1364 O O . LYS B 1 31 ? 21.741 50.652 43.342 1.00 16.70 26 LYS B O 1
ATOM 1383 N N . PHE B 1 32 ? 21.578 48.525 44.031 1.00 16.57 27 PHE B N 1
ATOM 1384 C CA . PHE B 1 32 ? 21.845 48.805 45.435 1.00 16.69 27 PHE B CA 1
ATOM 1385 C C . PHE B 1 32 ? 22.661 47.691 46.031 1.00 17.90 27 PHE B C 1
ATOM 1386 O O . PHE B 1 32 ? 22.609 46.559 45.556 1.00 20.71 27 PHE B O 1
ATOM 1403 N N . SER B 1 33 ? 23.412 48.013 47.073 1.00 17.05 28 SER B N 1
ATOM 1404 C CA A SER B 1 33 ? 24.237 47.030 47.753 0.66 17.76 28 SER B CA 1
ATOM 1405 C CA B SER B 1 33 ? 24.246 47.023 47.752 0.34 18.12 28 SER B CA 1
ATOM 1406 C C . SER B 1 33 ? 23.708 46.784 49.153 1.00 16.62 28 SER B C 1
ATOM 1407 O O . SER B 1 33 ? 23.727 47.681 50.000 1.00 16.40 28 SER B O 1
ATOM 1420 N N . LYS B 1 34 ? 23.238 45.569 49.393 1.00 16.19 29 LYS B N 1
ATOM 1421 C CA . LYS B 1 34 ? 22.701 45.207 50.693 1.00 15.16 29 LYS B CA 1
ATOM 1422 C C . LYS B 1 34 ? 23.684 45.596 51.802 1.00 15.33 29 LYS B C 1
ATOM 1423 O O . LYS B 1 34 ? 24.872 45.228 51.749 1.00 16.24 29 LYS B O 1
ATOM 1442 N N . GLY B 1 35 ? 23.183 46.315 52.807 1.00 15.02 30 GLY B N 1
ATOM 1443 C CA . GLY B 1 35 ? 23.999 46.731 53.936 1.00 16.85 30 GLY B CA 1
ATOM 1444 C C . GLY B 1 35 ? 24.636 48.108 53.805 1.00 17.95 30 GLY B C 1
ATOM 1445 O O . GLY B 1 35 ? 25.124 48.667 54.783 1.00 20.18 30 GLY B O 1
ATOM 1449 N N A ASP B 1 36 ? 24.605 48.669 52.603 0.50 17.62 31 ASP B N 1
ATOM 1450 N N B ASP B 1 36 ? 24.618 48.661 52.594 0.50 17.79 31 ASP B N 1
ATOM 1451 C CA A ASP B 1 36 ? 25.241 49.958 52.315 0.50 18.59 31 ASP B CA 1
ATOM 1452 C CA B ASP B 1 36 ? 25.183 49.992 52.331 0.50 18.90 31 ASP B CA 1
ATOM 1453 C C A ASP B 1 36 ? 24.508 51.117 52.984 0.50 16.10 31 ASP B C 1
ATOM 1454 C C B ASP B 1 36 ? 24.499 51.070 53.129 0.50 16.52 31 ASP B C 1
ATOM 1455 O O A ASP B 1 36 ? 23.290 51.117 53.038 0.50 15.07 31 ASP B O 1
ATOM 1456 O O B ASP B 1 36 ? 23.316 50.972 53.413 0.50 16.21 31 ASP B O 1
ATOM 1473 N N . GLY B 1 37 ? 25.259 52.105 53.470 1.00 15.77 32 GLY B N 1
ATOM 1474 C CA . GLY B 1 37 ? 24.705 53.357 53.949 1.00 16.34 32 GLY B CA 1
ATOM 1475 C C . GLY B 1 37 ? 24.827 54.434 52.881 1.00 17.61 32 GLY B C 1
ATOM 1476 O O . GLY B 1 37 ? 25.884 54.589 52.262 1.00 21.41 32 GLY B O 1
ATOM 1480 N N . ILE B 1 38 ? 23.744 55.171 52.666 1.00 15.57 33 ILE B N 1
ATOM 1481 C CA . ILE B 1 38 ? 23.697 56.268 51.708 1.00 15.30 33 ILE B CA 1
ATOM 1482 C C . ILE B 1 38 ? 23.373 57.554 52.449 1.00 14.56 33 ILE B C 1
ATOM 1483 O O . ILE B 1 38 ? 22.416 57.618 53.214 1.00 14.84 33 ILE B O 1
ATOM 1499 N N . LYS B 1 39 ? 24.201 58.569 52.246 1.00 14.16 34 LYS B N 1
ATOM 1500 C CA . LYS B 1 39 ? 23.957 59.874 52.831 1.00 14.61 34 LYS B CA 1
ATOM 1501 C C . LYS B 1 39 ? 22.736 60.522 52.196 1.00 14.93 34 LYS B C 1
ATOM 1502 O O . LYS B 1 39 ? 22.583 60.515 50.975 1.00 16.05 34 LYS B O 1
ATOM 1521 N N . PHE B 1 40 ? 21.864 61.081 53.027 1.00 13.80 35 PHE B N 1
ATOM 1522 C CA . PHE B 1 40 ? 20.660 61.747 52.560 1.00 13.45 35 PHE B CA 1
ATOM 1523 C C . PHE B 1 40 ? 20.346 62.858 53.545 1.00 13.90 35 PHE B C 1
ATOM 1524 O O . PHE B 1 40 ? 20.212 62.596 54.733 1.00 14.09 35 PHE B O 1
ATOM 1541 N N . SER B 1 41 ? 20.262 64.091 53.057 1.00 14.26 36 SER B N 1
ATOM 1542 C CA . SER B 1 41 ? 19.990 65.211 53.937 1.00 14.77 36 SER B CA 1
ATOM 1543 C C . SER B 1 41 ? 21.015 65.180 55.073 1.00 14.98 36 SER B C 1
ATOM 1544 O O . SER B 1 41 ? 22.204 65.003 54.804 1.00 16.43 36 SER B O 1
ATOM 1552 N N . ASN B 1 42 ? 20.573 65.349 56.315 1.00 15.31 37 ASN B N 1
ATOM 1553 C CA . ASN B 1 42 ? 21.468 65.280 57.460 1.00 16.09 37 ASN B CA 1
ATOM 1554 C C . ASN B 1 42 ? 21.465 63.921 58.151 1.00 16.17 37 ASN B C 1
ATOM 1555 O O . ASN B 1 42 ? 21.776 63.804 59.334 1.00 18.10 37 ASN B O 1
ATOM 1566 N N . THR B 1 43 ? 21.124 62.879 57.403 1.00 13.96 38 THR B N 1
ATOM 1567 C CA . THR B 1 43 ? 21.099 61.533 57.945 1.00 14.36 38 THR B CA 1
ATOM 1568 C C . THR B 1 43 ? 21.733 60.534 56.963 1.00 14.51 38 THR B C 1
ATOM 1569 O O . THR B 1 43 ? 22.373 60.912 55.976 1.00 14.21 38 THR B O 1
ATOM 1580 N N A THR B 1 44 ? 21.558 59.259 57.281 0.60 14.88 39 THR B N 1
ATOM 1581 N N B THR B 1 44 ? 21.576 59.248 57.258 0.40 15.13 39 THR B N 1
ATOM 1582 C CA A THR B 1 44 ? 21.967 58.145 56.438 0.60 15.65 39 THR B CA 1
ATOM 1583 C CA B THR B 1 44 ? 21.976 58.172 56.351 0.40 15.99 39 THR B CA 1
ATOM 1584 C C A THR B 1 44 ? 20.765 57.202 56.369 0.60 15.28 39 THR B C 1
ATOM 1585 C C B THR B 1 44 ? 20.969 57.059 56.399 0.40 15.19 39 THR B C 1
ATOM 1586 O O A THR B 1 44 ? 19.937 57.142 57.292 0.60 16.16 39 THR B O 1
ATOM 1587 O O B THR B 1 44 ? 20.604 56.614 57.482 0.40 15.70 39 THR B O 1
ATOM 1608 N N . PHE B 1 45 ? 20.606 56.540 55.236 1.00 13.49 40 PHE B N 1
ATOM 1609 C CA . PHE B 1 45 ? 19.714 55.404 55.171 1.00 13.06 40 PHE B CA 1
ATOM 1610 C C . PHE B 1 45 ? 20.495 54.180 54.776 1.00 13.21 40 PHE B C 1
ATOM 1611 O O . PHE B 1 45 ? 21.568 54.277 54.213 1.00 14.23 40 PHE B O 1
ATOM 1628 N N . HIS B 1 46 ? 19.940 53.024 55.108 1.00 12.57 41 HIS B N 1
ATOM 1629 C CA . HIS B 1 46 ? 20.617 51.776 54.833 1.00 13.38 41 HIS B CA 1
ATOM 1630 C C . HIS B 1 46 ? 19.817 50.868 53.938 1.00 12.16 41 HIS B C 1
ATOM 1631 O O . HIS B 1 46 ? 18.589 50.847 53.987 1.00 13.17 41 HIS B O 1
ATOM 1646 N N . ILE B 1 47 ? 20.525 50.126 53.101 1.00 12.03 42 ILE B N 1
ATOM 1647 C CA . ILE B 1 47 ? 19.887 49.168 52.222 1.00 12.30 42 ILE B CA 1
ATOM 1648 C C . ILE B 1 47 ? 19.625 47.880 53.008 1.00 12.30 42 ILE B C 1
ATOM 1649 O O . ILE B 1 47 ? 20.549 47.132 53.307 1.00 14.52 42 ILE B O 1
ATOM 1665 N N . TYR B 1 48 ? 18.363 47.615 53.313 1.00 11.63 43 TYR B N 1
ATOM 1666 C CA . TYR B 1 48 ? 17.983 46.397 54.023 1.00 11.88 43 TYR B CA 1
ATOM 1667 C C . TYR B 1 48 ? 17.976 45.192 53.077 1.00 12.64 43 TYR B C 1
ATOM 1668 O O . TYR B 1 48 ? 18.570 44.163 53.390 1.00 13.24 43 TYR B O 1
ATOM 1686 N N . GLU B 1 49 ? 17.272 45.316 51.950 1.00 12.09 44 GLU B N 1
ATOM 1687 C CA . GLU B 1 49 ? 17.186 44.261 50.945 1.00 12.23 44 GLU B CA 1
ATOM 1688 C C . GLU B 1 49 ? 17.153 44.900 49.577 1.00 12.22 44 GLU B C 1
ATOM 1689 O O . GLU B 1 49 ? 16.620 45.996 49.412 1.00 13.04 44 GLU B O 1
ATOM 1701 N N . ALA B 1 50 ? 17.681 44.196 48.587 1.00 13.13 45 ALA B N 1
ATOM 1702 C CA . ALA B 1 50 ? 17.649 44.658 47.210 1.00 13.78 45 ALA B CA 1
ATOM 1703 C C . ALA B 1 50 ? 17.488 43.453 46.313 1.00 14.16 45 ALA B C 1
ATOM 1704 O O . ALA B 1 50 ? 18.231 42.476 46.422 1.00 14.99 45 ALA B O 1
ATOM 1711 N N . THR B 1 51 ? 16.499 43.524 45.438 1.00 13.57 46 THR B N 1
ATOM 1712 C CA . THR B 1 51 ? 16.221 42.461 44.478 1.00 14.87 46 THR B CA 1
ATOM 1713 C C . THR 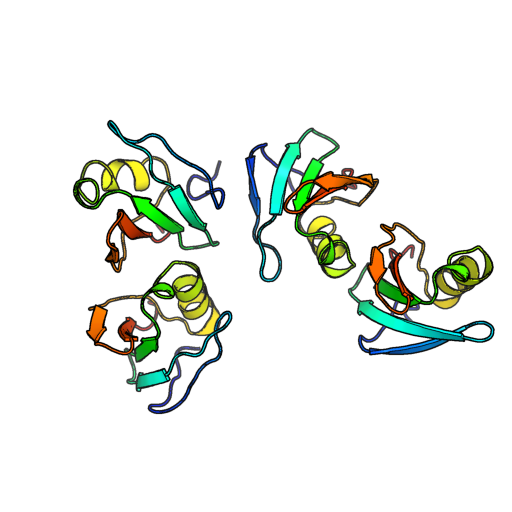B 1 51 ? 16.118 43.052 43.085 1.00 15.15 46 THR B C 1
ATOM 1714 O O . THR B 1 51 ? 16.302 44.260 42.882 1.00 15.53 46 THR B O 1
ATOM 1725 N N . ARG B 1 52 ? 15.823 42.210 42.108 1.00 16.18 47 ARG B N 1
ATOM 1726 C CA . ARG B 1 52 ? 15.796 42.675 40.737 1.00 17.36 47 ARG B CA 1
ATOM 1727 C C . ARG B 1 52 ? 14.791 43.832 40.539 1.00 16.72 47 ARG B C 1
ATOM 1728 O O . ARG B 1 52 ? 15.053 44.755 39.777 1.00 18.51 47 ARG B O 1
ATOM 1749 N N . ASN B 1 53 ? 13.655 43.776 41.234 1.00 15.47 48 ASN B N 1
ATOM 1750 C CA . ASN B 1 53 ? 12.563 44.732 41.027 1.00 15.27 48 ASN B CA 1
ATOM 1751 C C . ASN B 1 53 ? 12.184 45.577 42.234 1.00 13.70 48 ASN B C 1
ATOM 1752 O O . ASN B 1 53 ? 11.346 46.466 42.103 1.00 14.64 48 ASN B O 1
ATOM 1763 N N . TYR B 1 54 ? 12.787 45.306 43.396 1.00 12.60 49 TYR B N 1
ATOM 1764 C CA . TYR B 1 54 ? 12.392 45.960 44.639 1.00 12.27 49 TYR B CA 1
ATOM 1765 C C . TYR B 1 54 ? 13.599 46.292 45.498 1.00 11.84 49 TYR B C 1
ATOM 1766 O O . TYR B 1 54 ? 14.641 45.642 45.414 1.00 12.95 49 TYR B O 1
ATOM 1784 N N . VAL B 1 55 ? 13.433 47.294 46.353 1.00 11.31 50 VAL B N 1
ATOM 1785 C CA . VAL B 1 55 ? 14.451 47.638 47.319 1.00 11.73 50 VAL B CA 1
ATOM 1786 C C . VAL B 1 55 ? 13.756 48.119 48.587 1.00 11.08 50 VAL B C 1
ATOM 1787 O O . VAL B 1 55 ? 12.721 48.789 48.531 1.00 11.54 50 VAL B O 1
ATOM 1800 N N . THR B 1 56 ? 14.316 47.730 49.729 1.00 10.79 51 THR B N 1
ATOM 1801 C CA . THR B 1 56 ? 13.836 48.212 51.021 1.00 10.49 51 THR B CA 1
ATOM 1802 C C . THR B 1 56 ? 14.968 48.921 51.736 1.00 10.48 51 THR B C 1
ATOM 1803 O O . THR B 1 56 ? 16.067 48.366 51.850 1.00 11.31 51 THR B O 1
ATOM 1814 N N . ILE B 1 57 ? 14.672 50.124 52.218 1.00 10.41 52 ILE B N 1
ATOM 1815 C CA . ILE B 1 57 ? 15.635 50.921 52.943 1.00 10.87 52 ILE B CA 1
ATOM 1816 C C . ILE B 1 57 ? 15.152 51.137 54.376 1.00 10.45 52 ILE B C 1
ATOM 1817 O O . ILE B 1 57 ? 13.956 51.064 54.656 1.00 11.67 52 ILE B O 1
ATOM 1833 N N . HIS B 1 58 ? 16.101 51.387 55.260 1.00 10.65 53 HIS B N 1
ATOM 1834 C CA . HIS B 1 58 ? 15.856 51.728 56.649 1.00 10.99 53 HIS B CA 1
ATOM 1835 C C . HIS B 1 58 ? 16.270 53.177 56.852 1.00 10.46 53 HIS B C 1
ATOM 1836 O O . HIS B 1 58 ? 17.397 53.556 56.509 1.00 11.60 53 HIS B O 1
ATOM 1851 N N . ILE B 1 59 ? 15.362 53.979 57.389 1.00 10.06 54 ILE B N 1
ATOM 1852 C CA . ILE B 1 59 ? 15.595 55.401 57.569 1.00 9.75 54 ILE B CA 1
ATOM 1853 C C . ILE B 1 59 ? 14.746 55.905 58.731 1.00 10.24 54 ILE B C 1
ATOM 1854 O O . ILE B 1 59 ? 13.710 55.324 59.034 1.00 10.58 54 ILE B O 1
ATOM 1870 N N . LEU B 1 60 ? 15.161 56.989 59.372 1.00 10.42 55 LEU B N 1
ATOM 1871 C CA . LEU B 1 60 ? 14.304 57.600 60.378 1.00 10.07 55 LEU B CA 1
ATOM 1872 C C . LEU B 1 60 ? 12.983 58.059 59.745 1.00 9.66 55 LEU B C 1
ATOM 1873 O O . LEU B 1 60 ? 12.970 58.584 58.620 1.00 10.27 55 LEU B O 1
ATOM 1889 N N . LYS B 1 61 ? 11.890 57.886 60.490 1.00 9.97 56 LYS B N 1
ATOM 1890 C CA . LYS B 1 61 ? 10.534 58.116 59.982 1.00 10.19 56 LYS B CA 1
ATOM 1891 C C . LYS B 1 61 ? 10.347 59.454 59.310 1.00 10.51 56 LYS B C 1
ATOM 1892 O O . LYS B 1 61 ? 9.709 59.537 58.272 1.00 10.68 56 LYS B O 1
ATOM 1911 N N . LYS B 1 62 ? 10.869 60.528 59.906 1.00 10.11 57 LYS B N 1
ATOM 1912 C CA . LYS B 1 62 ? 10.548 61.855 59.388 1.00 10.44 57 LYS B CA 1
ATOM 1913 C C . LYS B 1 62 ? 11.061 62.101 57.979 1.00 9.86 57 LYS B C 1
ATOM 1914 O O . LYS B 1 62 ? 10.605 63.032 57.317 1.00 11.08 57 LYS B O 1
ATOM 1933 N N . TYR B 1 63 ? 12.008 61.286 57.523 1.00 9.93 58 TYR B N 1
ATOM 1934 C CA . TYR B 1 63 ? 12.571 61.450 56.197 1.00 10.52 58 TYR B CA 1
ATOM 1935 C C . TYR B 1 63 ? 11.797 60.721 55.105 1.00 10.66 58 TYR B C 1
ATOM 1936 O O . TYR B 1 63 ? 12.210 60.754 53.945 1.00 11.10 58 TYR B O 1
ATOM 1954 N N . ALA B 1 64 ? 10.680 60.071 55.453 1.00 10.53 59 ALA B N 1
ATOM 1955 C CA . ALA B 1 64 ? 9.889 59.314 54.471 1.00 10.16 59 ALA B CA 1
ATOM 1956 C C . ALA B 1 64 ? 8.924 60.260 53.749 1.00 10.15 59 ALA B C 1
ATOM 1957 O O . ALA B 1 64 ? 7.704 60.129 53.865 1.00 10.75 59 ALA B O 1
ATOM 1964 N N . THR B 1 65 ? 9.503 61.220 53.031 1.00 10.13 60 THR B N 1
ATOM 1965 C CA . THR B 1 65 ? 8.768 62.352 52.468 1.00 10.38 60 THR B CA 1
ATOM 1966 C C . THR B 1 65 ? 9.337 62.700 51.086 1.00 10.11 60 THR B C 1
ATOM 1967 O O . THR B 1 65 ? 10.177 61.975 50.549 1.00 10.71 60 THR B O 1
ATOM 1978 N N . ALA B 1 66 ? 8.868 63.798 50.512 1.00 10.69 61 ALA B N 1
ATOM 1979 C CA . ALA B 1 66 ? 9.131 64.152 49.124 1.00 11.12 61 ALA B CA 1
ATOM 1980 C C . ALA B 1 66 ? 10.602 64.207 48.711 1.00 11.60 61 ALA B C 1
ATOM 1981 O O . ALA B 1 66 ? 10.950 63.777 47.623 1.00 11.83 61 ALA B O 1
ATOM 1988 N N A GLU B 1 67 ? 11.452 64.774 49.551 0.61 11.49 62 GLU B N 1
ATOM 1989 N N B GLU B 1 67 ? 11.463 64.744 49.558 0.39 12.12 62 GLU B N 1
ATOM 1990 C CA A GLU B 1 67 ? 12.856 64.894 49.181 0.61 11.71 62 GLU B CA 1
ATOM 1991 C CA B GLU B 1 67 ? 12.856 64.886 49.162 0.39 12.83 62 GLU B CA 1
ATOM 1992 C C A GLU B 1 67 ? 13.462 63.505 48.942 0.61 11.07 62 GLU B C 1
ATOM 1993 C C B GLU B 1 67 ? 13.542 63.525 48.997 0.39 12.10 62 GLU B C 1
ATOM 1994 O O A GLU B 1 67 ? 14.147 63.280 47.936 0.61 11.16 62 GLU B O 1
ATOM 1995 O O B GLU B 1 67 ? 14.377 63.345 48.106 0.39 12.61 62 GLU B O 1
ATOM 2018 N N . LEU B 1 68 ? 13.184 62.559 49.839 1.00 11.15 63 LEU B N 1
ATOM 2019 C CA . LEU B 1 68 ? 13.676 61.194 49.659 1.00 10.82 63 LEU B CA 1
ATOM 2020 C C . LEU B 1 68 ? 13.079 60.578 48.405 1.00 11.58 63 LEU B C 1
ATOM 2021 O O . LEU B 1 68 ? 13.766 59.907 47.645 1.00 12.08 63 LEU B O 1
ATOM 2037 N N . MET B 1 69 ? 11.784 60.779 48.193 1.00 11.62 64 MET B N 1
ATOM 2038 C CA . MET B 1 69 ? 11.165 60.178 47.018 1.00 11.85 64 MET B CA 1
ATOM 2039 C C . MET B 1 69 ? 11.808 60.705 45.746 1.00 11.87 64 MET B C 1
ATOM 2040 O O . MET B 1 69 ? 12.030 59.958 44.795 1.00 12.41 64 MET B O 1
ATOM 2054 N N . GLU B 1 70 ? 12.105 61.996 45.724 1.00 12.31 65 GLU B N 1
ATOM 2055 C CA . GLU B 1 70 ? 12.725 62.595 44.548 1.00 12.87 65 GLU B CA 1
ATOM 2056 C C . GLU B 1 70 ? 14.084 61.981 44.297 1.00 13.13 65 GLU B C 1
ATOM 2057 O O . GLU B 1 70 ? 14.429 61.692 43.160 1.00 13.97 65 GLU B O 1
ATOM 2069 N N . PHE B 1 71 ? 14.861 61.795 45.360 1.00 13.29 66 PHE B N 1
ATOM 2070 C CA . PHE B 1 71 ? 16.173 61.190 45.222 1.00 13.26 66 PHE B CA 1
ATOM 2071 C C . PHE B 1 71 ? 16.076 59.759 44.684 1.00 12.78 66 PHE B C 1
ATOM 2072 O O . PHE B 1 71 ? 16.769 59.379 43.743 1.00 14.17 66 PHE B O 1
ATOM 2089 N N . MET B 1 72 ? 15.229 58.945 45.294 1.00 12.21 67 MET B N 1
ATOM 2090 C CA . MET B 1 72 ? 15.110 57.560 44.865 1.00 12.30 67 MET B CA 1
ATOM 2091 C C . MET B 1 72 ? 14.620 57.450 43.425 1.00 12.95 67 MET B C 1
ATOM 2092 O O . MET B 1 72 ? 15.071 56.602 42.666 1.00 13.19 67 MET B O 1
ATOM 2106 N N . HIS B 1 73 ? 13.690 58.320 43.060 1.00 13.27 68 HIS B N 1
ATOM 2107 C CA . HIS B 1 73 ? 13.116 58.348 41.720 1.00 14.72 68 HIS B CA 1
ATOM 2108 C C . HIS B 1 73 ? 14.164 58.754 40.673 1.00 15.53 68 HIS B C 1
ATOM 2109 O O . HIS B 1 73 ? 14.378 58.063 39.670 1.00 15.78 68 HIS B O 1
ATOM 2124 N N A THR B 1 74 ? 14.833 59.869 40.924 0.69 15.71 69 THR B N 1
ATOM 2125 N N B THR B 1 74 ? 14.838 59.877 40.909 0.31 15.66 69 THR B N 1
ATOM 2126 C CA A THR B 1 74 ? 15.738 60.450 39.943 0.69 16.86 69 THR B CA 1
ATOM 2127 C CA B THR B 1 74 ? 15.740 60.446 39.903 0.31 16.13 69 THR B CA 1
ATOM 2128 C C A THR B 1 74 ? 17.070 59.733 39.879 0.69 16.89 69 THR B C 1
ATOM 2129 C C B THR B 1 74 ? 17.134 59.836 39.877 0.31 16.45 69 THR B C 1
ATOM 2130 O O A THR B 1 74 ? 17.548 59.437 38.785 0.69 18.63 69 THR B O 1
ATOM 2131 O O B THR B 1 74 ? 17.741 59.754 38.809 0.31 17.55 69 THR B O 1
ATOM 2152 N N . ARG B 1 75 ? 17.657 59.433 41.031 1.00 15.91 70 ARG B N 1
ATOM 2153 C CA . ARG B 1 75 ? 18.973 58.800 41.064 1.00 16.16 70 ARG B CA 1
ATOM 2154 C C . ARG B 1 75 ? 18.879 57.299 40.822 1.00 15.41 70 ARG B C 1
ATOM 2155 O O . ARG B 1 75 ? 19.774 56.724 40.204 1.00 16.76 70 ARG B O 1
ATOM 2177 N N . HIS B 1 76 ? 17.806 56.657 41.280 1.00 15.12 71 HIS B N 1
ATOM 2178 C CA . HIS B 1 76 ? 17.767 55.189 41.278 1.00 15.35 71 HIS B CA 1
ATOM 2179 C C . HIS B 1 76 ? 16.595 54.549 40.548 1.00 14.73 71 HIS B C 1
ATOM 2180 O O . HIS B 1 76 ? 16.421 53.330 40.627 1.00 15.91 71 HIS B O 1
ATOM 2195 N N . ASP B 1 77 ? 15.793 55.339 39.840 1.00 15.21 72 ASP B N 1
ATOM 2196 C CA . ASP B 1 77 ? 14.676 54.765 39.087 1.00 16.29 72 ASP B CA 1
ATOM 2197 C C . ASP B 1 77 ? 13.774 53.932 39.993 1.00 15.59 72 ASP B C 1
ATOM 2198 O O . ASP B 1 77 ? 13.255 52.896 39.599 1.00 17.05 72 ASP B O 1
ATOM 2207 N N . ALA B 1 78 ? 13.595 54.403 41.223 1.00 13.93 73 ALA B N 1
ATOM 2208 C CA . ALA B 1 78 ? 12.765 53.705 42.196 1.00 13.59 73 ALA B CA 1
ATOM 2209 C C . ALA B 1 78 ? 11.537 54.535 42.554 1.00 13.37 73 ALA B C 1
ATOM 2210 O O . ALA B 1 78 ? 11.613 55.759 42.659 1.00 15.03 73 ALA B O 1
ATOM 2217 N N . VAL B 1 79 ? 10.407 53.860 42.739 1.00 12.92 74 VAL B N 1
ATOM 2218 C CA . VAL B 1 79 ? 9.162 54.532 43.089 1.00 14.13 74 VAL B CA 1
ATOM 2219 C C . VAL B 1 79 ? 8.494 53.843 44.274 1.00 12.57 74 VAL B C 1
ATOM 2220 O O . VAL B 1 79 ? 8.212 52.646 44.230 1.00 13.33 74 VAL B O 1
ATOM 2232 N N . TYR B 1 80 ? 8.245 54.607 45.332 1.00 11.82 75 TYR B N 1
ATOM 2233 C CA . TYR B 1 80 ? 7.612 54.071 46.532 1.00 11.74 75 TYR B CA 1
ATOM 2234 C C . TYR B 1 80 ? 6.411 53.205 46.169 1.00 11.89 75 TYR B C 1
ATOM 2235 O O . TYR B 1 80 ? 5.446 53.684 45.573 1.00 13.68 75 TYR B O 1
ATOM 2253 N N A ILE B 1 81 ? 6.346 52.068 46.855 0.50 11.75 76 ILE B N 1
ATOM 2254 N N B ILE B 1 81 ? 6.446 52.068 46.855 0.50 11.75 76 ILE B N 1
ATOM 2255 C CA A ILE B 1 81 ? 5.175 51.203 46.874 0.50 11.50 76 ILE B CA 1
ATOM 2256 C CA B ILE B 1 81 ? 5.275 51.203 46.874 0.50 11.50 76 ILE B CA 1
ATOM 2257 C C A ILE B 1 81 ? 4.669 50.877 48.274 0.50 11.64 76 ILE B C 1
ATOM 2258 C C B ILE B 1 81 ? 4.769 50.877 48.274 0.50 11.64 76 ILE B C 1
ATOM 2259 O O A ILE B 1 81 ? 3.498 50.559 48.455 0.50 12.92 76 ILE B O 1
ATOM 2260 O O B ILE B 1 81 ? 3.598 50.559 48.455 0.50 12.92 76 ILE B O 1
ATOM 2291 N N . GLY B 1 82 ? 5.548 50.928 49.271 1.00 11.59 77 GLY B N 1
ATOM 2292 C CA . GLY B 1 82 ? 5.173 50.523 50.605 1.00 11.09 77 GLY B CA 1
ATOM 2293 C C . GLY B 1 82 ? 5.247 49.022 50.802 1.00 10.60 77 GLY B C 1
ATOM 2294 O O . GLY B 1 82 ? 5.690 48.274 49.928 1.00 11.44 77 GLY B O 1
ATOM 2298 N N . PRO B 1 83 ? 4.834 48.563 51.979 1.00 10.53 78 PRO B N 1
ATOM 2299 C CA . PRO B 1 83 ? 4.361 49.387 53.092 1.00 10.48 78 PRO B CA 1
ATOM 2300 C C . PRO B 1 83 ? 5.502 50.103 53.816 1.00 11.16 78 PRO B C 1
ATOM 2301 O O . PRO B 1 83 ? 6.688 49.823 53.582 1.00 12.13 78 PRO B O 1
ATOM 2312 N N . ILE B 1 84 ? 5.122 51.008 54.708 1.00 9.95 79 ILE B N 1
ATOM 2313 C CA . ILE B 1 84 ? 6.026 51.559 55.706 1.00 10.08 79 ILE B CA 1
ATOM 2314 C C . ILE B 1 84 ? 5.891 50.701 56.956 1.00 10.44 79 ILE B C 1
ATOM 2315 O O . ILE B 1 84 ? 4.773 50.434 57.424 1.00 12.68 79 ILE B O 1
ATOM 2331 N N . LEU B 1 85 ? 7.024 50.204 57.443 1.00 9.64 80 LEU B N 1
ATOM 2332 C CA . LEU B 1 85 ? 7.060 49.409 58.655 1.00 9.64 80 LEU B CA 1
ATOM 2333 C C . LEU B 1 85 ? 7.735 50.236 59.741 1.00 10.09 80 LEU B C 1
ATOM 2334 O O . LEU B 1 85 ? 8.920 50.546 59.637 1.00 10.66 80 LEU B O 1
ATOM 2350 N N . GLU B 1 86 ? 6.963 50.638 60.754 1.00 9.65 81 GLU B N 1
ATOM 2351 C CA . GLU B 1 86 ? 7.477 51.516 61.788 1.00 9.62 81 GLU B CA 1
ATOM 2352 C C . GLU B 1 86 ? 8.015 50.700 62.938 1.00 9.89 81 GLU B C 1
ATOM 2353 O O . GLU B 1 86 ? 7.297 49.910 63.526 1.00 10.99 81 GLU B O 1
ATOM 2365 N N . TRP B 1 87 ? 9.278 50.941 63.259 1.00 10.09 82 TRP B N 1
ATOM 2366 C CA . TRP B 1 87 ? 9.956 50.312 64.373 1.00 10.23 82 TRP B CA 1
ATOM 2367 C C . TRP B 1 87 ? 10.406 51.371 65.361 1.00 11.30 82 TRP B C 1
ATOM 2368 O O . TRP B 1 87 ? 10.367 52.570 65.083 1.00 12.00 82 TRP B O 1
ATOM 2389 N N . THR B 1 88 ? 10.889 50.946 66.509 1.00 11.53 83 THR B N 1
ATOM 2390 C CA . THR B 1 88 ? 11.290 51.916 67.515 1.00 12.62 83 THR B CA 1
ATOM 2391 C C . THR B 1 88 ? 12.437 52.821 67.058 1.00 13.86 83 THR B C 1
ATOM 2392 O O . THR B 1 88 ? 12.432 54.002 67.424 1.00 16.16 83 THR B O 1
ATOM 2403 N N . ASP B 1 89 ? 13.368 52.292 66.238 1.00 14.41 84 ASP B N 1
ATOM 2404 C CA . ASP B 1 89 ? 14.589 53.018 65.783 1.00 16.31 84 ASP B CA 1
ATOM 2405 C C . ASP B 1 89 ? 14.583 53.546 64.337 1.00 17.50 84 ASP B C 1
ATOM 2406 O O . ASP B 1 89 ? 15.599 54.001 63.809 1.00 20.16 84 ASP B O 1
ATOM 2415 N N . GLY B 1 90 ? 13.473 53.458 63.655 1.00 13.51 85 GLY B N 1
ATOM 2416 C CA . GLY B 1 90 ? 13.416 53.824 62.262 1.00 12.91 85 GLY B CA 1
ATOM 2417 C C . GLY B 1 90 ? 12.313 53.066 61.593 1.00 11.33 85 GLY B C 1
ATOM 2418 O O . GLY B 1 90 ? 11.562 52.332 62.231 1.00 11.69 85 GLY B O 1
ATOM 2422 N N . VAL B 1 91 ? 12.228 53.257 60.284 1.00 10.92 86 VAL B N 1
ATOM 2423 C CA . VAL B 1 91 ? 11.221 52.609 59.458 1.00 10.79 86 VAL B CA 1
ATOM 2424 C C . VAL B 1 91 ? 11.849 51.902 58.287 1.00 10.64 86 VAL B C 1
ATOM 2425 O O . VAL B 1 91 ? 12.900 52.305 57.799 1.00 11.47 86 VAL B O 1
ATOM 2438 N N . HIS B 1 92 ? 11.178 50.858 57.821 1.00 10.30 87 HIS B N 1
ATOM 2439 C CA . HIS B 1 92 ? 11.462 50.282 56.512 1.00 9.56 87 HIS B CA 1
ATOM 2440 C C . HIS B 1 92 ? 10.488 50.830 55.485 1.00 9.81 87 HIS B C 1
ATOM 2441 O O . HIS B 1 92 ? 9.296 50.948 55.746 1.00 10.84 87 HIS B O 1
ATOM 2456 N N . LEU B 1 93 ? 11.039 51.164 54.319 1.00 9.87 88 LEU B N 1
ATOM 2457 C CA . LEU B 1 93 ? 10.272 51.642 53.164 1.00 9.71 88 LEU B CA 1
ATOM 2458 C C . LEU B 1 93 ? 10.643 50.779 51.969 1.00 9.80 88 LEU B C 1
ATOM 2459 O O . LEU B 1 93 ? 11.828 50.607 51.693 1.00 10.36 88 LEU B O 1
ATOM 2475 N N . THR B 1 94 ? 9.641 50.292 51.238 1.00 10.06 89 THR B N 1
ATOM 2476 C CA . THR B 1 94 ? 9.893 49.516 50.032 1.00 9.72 89 THR B CA 1
ATOM 2477 C C . THR B 1 94 ? 9.502 50.282 48.772 1.00 10.27 89 THR B C 1
ATOM 2478 O O . THR B 1 94 ? 8.468 50.972 48.717 1.00 10.79 89 THR B O 1
ATOM 2489 N N . PHE B 1 95 ? 10.377 50.160 47.780 1.00 10.91 90 PHE B N 1
ATOM 2490 C CA . PHE B 1 95 ? 10.277 50.834 46.490 1.00 11.23 90 PHE B CA 1
ATOM 2491 C C . PHE B 1 95 ? 10.330 49.765 45.400 1.00 11.76 90 PHE B C 1
ATOM 2492 O O . PHE B 1 95 ? 10.932 48.708 45.588 1.00 12.24 90 PHE B O 1
ATOM 2509 N N A ARG B 1 96 ? 9.751 50.086 44.248 0.57 12.61 91 ARG B N 1
ATOM 2510 N N B ARG B 1 96 ? 9.662 50.044 44.281 0.43 12.11 91 ARG B N 1
ATOM 2511 C CA A ARG B 1 96 ? 9.749 49.230 43.068 0.57 13.62 91 ARG B CA 1
ATOM 2512 C CA B ARG B 1 96 ? 9.804 49.273 43.049 0.43 12.72 91 ARG B CA 1
ATOM 2513 C C A ARG B 1 96 ? 10.527 49.906 41.934 0.57 13.05 91 ARG B C 1
ATOM 2514 C C B ARG B 1 96 ? 10.641 50.074 42.048 0.43 13.84 91 ARG B C 1
ATOM 2515 O O A ARG B 1 96 ? 10.561 51.129 41.814 0.57 13.59 91 ARG B O 1
ATOM 2516 O O B ARG B 1 96 ? 10.747 51.291 42.118 0.43 14.89 91 ARG B O 1
ATOM 2557 N N A ARG B 1 97 ? 11.147 49.105 41.087 0.53 12.47 92 ARG B N 1
ATOM 2558 N N C ARG B 1 97 ? 11.152 49.107 41.064 0.47 18.52 92 ARG B N 1
ATOM 2559 C CA A ARG B 1 97 ? 11.795 49.635 39.904 0.53 14.82 92 ARG B CA 1
ATOM 2560 C CA C ARG B 1 97 ? 11.822 49.623 39.870 0.47 19.73 92 ARG B CA 1
ATOM 2561 C C A ARG B 1 97 ? 10.739 50.316 39.020 0.53 16.85 92 ARG B C 1
ATOM 2562 C C C ARG B 1 97 ? 10.828 50.231 38.877 0.47 19.39 92 ARG B C 1
ATOM 2563 O O A ARG B 1 97 ? 9.625 49.815 38.880 0.53 17.43 92 ARG B O 1
ATOM 2564 O O C ARG B 1 97 ? 9.879 49.562 38.462 0.47 19.42 92 ARG B O 1
ATOM 2604 N N . LYS B 1 98 ? 11.076 51.475 38.467 1.00 19.75 93 LYS B N 1
ATOM 2605 C CA . LYS B 1 98 ? 10.255 52.154 37.468 1.00 25.44 93 LYS B CA 1
ATOM 2606 C C . LYS B 1 98 ? 10.195 51.337 36.190 1.00 28.80 93 LYS B C 1
ATOM 2607 O O . LYS B 1 98 ? 11.160 50.659 35.847 1.00 27.59 93 LYS B O 1
ATOM 2627 N N . SER B 1 99 ? 9.089 51.449 35.465 1.00 34.06 94 SER B N 1
ATOM 2628 C CA . SER B 1 99 ? 8.991 50.890 34.122 1.00 39.00 94 SER B CA 1
ATOM 2629 C C . SER B 1 99 ? 8.830 52.023 33.116 1.00 40.51 94 SER B C 1
ATOM 2630 O O . SER B 1 99 ? 9.370 53.116 33.315 1.00 41.62 94 SER B O 1
ATOM 2638 N N . LYS C 1 29 ? -0.190 32.202 37.066 1.00 31.56 24 LYS C N 1
ATOM 2639 C CA . LYS C 1 29 ? 0.568 32.295 38.314 1.00 30.75 24 LYS C CA 1
ATOM 2640 C C . LYS C 1 29 ? -0.214 32.961 39.440 1.00 28.27 24 LYS C C 1
ATOM 2641 O O . LYS C 1 29 ? 0.063 32.705 40.608 1.00 28.07 24 LYS C O 1
ATOM 2659 N N . PHE C 1 30 ? -1.179 33.814 39.095 1.00 26.14 25 PHE C N 1
ATOM 2660 C CA . PHE C 1 30 ? -2.002 34.466 40.108 1.00 24.97 25 PHE C CA 1
ATOM 2661 C C . PHE C 1 30 ? -3.180 33.561 40.377 1.00 26.41 25 PHE C C 1
ATOM 2662 O O . PHE C 1 30 ? -4.253 33.695 39.784 1.00 27.97 25 PHE C O 1
ATOM 2679 N N . LYS C 1 31 ? -2.940 32.621 41.273 1.00 25.21 26 LYS C N 1
ATOM 2680 C CA . LYS C 1 31 ? -3.886 31.585 41.608 1.00 26.81 26 LYS C CA 1
ATOM 2681 C C . LYS C 1 31 ? -3.592 31.273 43.048 1.00 25.04 26 LYS C C 1
ATOM 2682 O O . LYS C 1 31 ? -2.493 30.840 43.382 1.00 25.35 26 LYS C O 1
ATOM 2701 N N . PHE C 1 32 ? -4.553 31.567 43.906 1.00 23.07 27 PHE C N 1
ATOM 2702 C CA . PHE C 1 32 ? -4.421 31.300 45.329 1.00 21.13 27 PHE C CA 1
ATOM 2703 C C . PHE C 1 32 ? -5.728 30.734 45.828 1.00 20.35 27 PHE C C 1
ATOM 2704 O O . PHE C 1 32 ? -6.775 30.977 45.226 1.00 21.08 27 PHE C O 1
ATOM 2721 N N . SER C 1 33 ? -5.674 30.030 46.957 1.00 19.08 28 SER C N 1
ATOM 2722 C CA . SER C 1 33 ? -6.873 29.519 47.609 1.00 18.77 28 SER C CA 1
ATOM 2723 C C . SER C 1 33 ? -6.864 29.868 49.080 1.00 16.92 28 SER C C 1
ATOM 2724 O O . SER C 1 33 ? -5.870 29.657 49.779 1.00 15.31 28 SER C O 1
ATOM 2732 N N . LYS C 1 34 ? -7.982 30.406 49.553 1.00 16.71 29 LYS C N 1
ATOM 2733 C CA . LYS C 1 34 ? -8.130 30.766 50.955 1.00 16.23 29 LYS C CA 1
ATOM 2734 C C . LYS C 1 34 ? -7.792 29.586 51.845 1.00 15.36 29 LYS C C 1
ATOM 2735 O O . LYS C 1 34 ? -8.297 28.473 51.644 1.00 15.36 29 LYS C O 1
ATOM 2754 N N . GLY C 1 35 ? -6.957 29.851 52.836 1.00 15.01 30 GLY C N 1
ATOM 2755 C CA . GLY C 1 35 ? -6.570 28.858 53.805 1.00 14.72 30 GLY C CA 1
ATOM 2756 C C . GLY C 1 35 ? -5.283 28.130 53.516 1.00 13.93 30 GLY C C 1
ATOM 2757 O O . GLY C 1 35 ? -4.782 27.409 54.363 1.00 15.20 30 GLY C O 1
ATOM 2761 N N . ASP C 1 36 ? -4.741 28.309 52.319 1.00 12.98 31 ASP C N 1
ATOM 2762 C CA . ASP C 1 36 ? -3.447 27.738 51.994 1.00 12.90 31 ASP C CA 1
ATOM 2763 C C . ASP C 1 36 ? -2.349 28.483 52.755 1.00 12.87 31 ASP C C 1
ATOM 2764 O O . ASP C 1 36 ? -2.568 29.565 53.319 1.00 13.99 31 ASP C O 1
ATOM 2773 N N . GLY C 1 37 ? -1.161 27.895 52.739 1.00 12.71 32 GLY C N 1
ATOM 2774 C CA . GLY C 1 37 ? 0.030 28.509 53.301 1.00 13.45 32 GLY C CA 1
ATOM 2775 C C . GLY C 1 37 ? 1.164 28.346 52.319 1.00 12.74 32 GLY C C 1
ATOM 2776 O O . GLY C 1 37 ? 1.224 27.374 51.571 1.00 13.19 32 GLY C O 1
ATOM 2780 N N A ILE C 1 38 ? 2.085 29.290 52.341 0.56 12.24 33 ILE C N 1
ATOM 2781 N N B ILE C 1 38 ? 2.059 29.322 52.320 0.44 12.96 33 ILE C N 1
ATOM 2782 C CA A ILE C 1 38 ? 3.191 29.302 51.408 0.56 12.98 33 ILE C CA 1
ATOM 2783 C CA B ILE C 1 38 ? 3.207 29.333 51.433 0.44 13.94 33 ILE C CA 1
ATOM 2784 C C A ILE C 1 38 ? 4.493 29.554 52.172 0.56 13.55 33 ILE C C 1
ATOM 2785 C C B ILE C 1 38 ? 4.476 29.514 52.255 0.44 13.87 33 ILE C C 1
ATOM 2786 O O A ILE C 1 38 ? 4.634 30.567 52.867 0.56 13.67 33 ILE C O 1
ATOM 2787 O O B ILE C 1 38 ? 4.585 30.447 53.059 0.44 13.95 33 ILE C O 1
ATOM 2818 N N . LYS C 1 39 ? 5.437 28.622 52.049 1.00 13.86 34 LYS C N 1
ATOM 2819 C CA . LYS C 1 39 ? 6.758 28.761 52.651 1.00 14.43 34 LYS C CA 1
ATOM 2820 C C . LYS C 1 39 ? 7.506 29.873 51.935 1.00 14.64 34 LYS C C 1
ATOM 2821 O O . LYS C 1 39 ? 7.567 29.910 50.703 1.00 15.31 34 LYS C O 1
ATOM 2841 N N . PHE C 1 40 ? 8.071 30.791 52.715 1.00 13.96 35 PHE C N 1
ATOM 2842 C CA . PHE C 1 40 ? 8.804 31.927 52.191 1.00 14.44 35 PHE C CA 1
ATOM 2843 C C . PHE C 1 40 ? 9.943 32.244 53.141 1.00 14.75 35 PHE C C 1
ATOM 2844 O O . PHE C 1 40 ? 9.718 32.378 54.338 1.00 15.00 35 PHE C O 1
ATOM 2861 N N . SER C 1 41 ? 11.167 32.341 52.623 1.00 16.07 36 SER C N 1
ATOM 2862 C CA . SER C 1 41 ? 12.309 32.639 53.472 1.00 17.04 36 SER C CA 1
ATOM 2863 C C . SER C 1 41 ? 12.337 31.626 54.623 1.00 17.36 36 SER C C 1
ATOM 2864 O O . SER C 1 41 ? 12.153 30.430 54.383 1.00 18.29 36 SER C O 1
ATOM 2872 N N . ASN C 1 42 ? 12.535 32.078 55.862 1.00 17.31 37 ASN C N 1
ATOM 2873 C CA . ASN C 1 42 ? 12.483 31.163 57.008 1.00 18.55 37 ASN C CA 1
ATOM 2874 C C . ASN C 1 42 ? 11.163 31.228 57.751 1.00 18.81 37 ASN C C 1
ATOM 2875 O O . ASN C 1 42 ? 11.106 30.999 58.966 1.00 20.98 37 ASN C O 1
ATOM 2886 N N . THR C 1 43 ? 10.094 31.541 57.030 1.00 17.50 38 THR C N 1
ATOM 2887 C CA . THR C 1 43 ? 8.784 31.616 57.643 1.00 16.61 38 THR C CA 1
ATOM 2888 C C . THR C 1 43 ? 7.750 31.033 56.692 1.00 15.90 38 THR C C 1
ATOM 2889 O O . THR C 1 43 ? 8.081 30.369 55.701 1.00 15.98 38 THR C O 1
ATOM 2900 N N A THR C 1 44 ? 6.484 31.272 57.005 0.46 15.92 39 THR C N 1
ATOM 2901 N N B THR C 1 44 ? 6.492 31.259 57.026 0.54 16.14 39 THR C N 1
ATOM 2902 C CA A THR C 1 44 ? 5.378 30.898 56.134 0.46 16.63 39 THR C CA 1
ATOM 2903 C CA B THR C 1 44 ? 5.381 30.909 56.167 0.54 17.12 39 THR C CA 1
ATOM 2904 C C A THR C 1 44 ? 4.306 31.954 56.222 0.46 16.04 39 THR C C 1
ATOM 2905 C C B THR C 1 44 ? 4.485 32.146 56.122 0.54 15.53 39 THR C C 1
ATOM 2906 O O A THR C 1 44 ? 4.043 32.488 57.306 0.46 16.98 39 THR C O 1
ATOM 2907 O O B THR C 1 44 ? 4.581 33.040 56.972 0.54 15.05 39 THR C O 1
ATOM 2928 N N . PHE C 1 45 ? 3.659 32.223 55.095 1.00 13.76 40 PHE C N 1
ATOM 2929 C CA . PHE C 1 45 ? 2.539 33.147 55.083 1.00 13.16 40 PHE C CA 1
ATOM 2930 C C . PHE C 1 45 ? 1.259 32.396 54.755 1.00 13.43 40 PHE C C 1
ATOM 2931 O O . PHE C 1 45 ? 1.267 31.359 54.107 1.00 14.89 40 PHE C O 1
ATOM 2949 N N . HIS C 1 46 ? 0.160 32.933 55.257 1.00 12.91 41 HIS C N 1
ATOM 2950 C CA . HIS C 1 46 ? -1.148 32.311 55.132 1.00 13.38 41 HIS C CA 1
ATOM 2951 C C . HIS C 1 46 ? -1.986 33.078 54.118 1.00 12.37 41 HIS C C 1
ATOM 2952 O O . HIS C 1 46 ? -1.952 34.310 54.093 1.00 13.16 41 HIS C O 1
ATOM 2967 N N . ILE C 1 47 ? -2.750 32.354 53.301 1.00 11.92 42 ILE C N 1
ATOM 2968 C CA . ILE C 1 47 ? -3.670 32.996 52.382 1.00 12.01 42 ILE C CA 1
ATOM 2969 C C . ILE C 1 47 ? -4.986 33.271 53.117 1.00 12.25 42 ILE C C 1
ATOM 2970 O O . ILE C 1 47 ? -5.798 32.377 53.333 1.00 13.33 42 ILE C O 1
ATOM 2986 N N . TYR C 1 48 ? -5.179 34.517 53.523 1.00 12.14 43 TYR C N 1
ATOM 2987 C CA . TYR C 1 48 ? -6.392 34.906 54.216 1.00 12.03 43 TYR C CA 1
ATOM 2988 C C . TYR C 1 48 ? -7.612 34.931 53.282 1.00 12.95 43 TYR C C 1
ATOM 2989 O O . TYR C 1 48 ? -8.664 34.397 53.604 1.00 13.60 43 TYR C O 1
ATOM 3007 N N . GLU C 1 49 ? -7.452 35.571 52.129 1.00 12.58 44 GLU C N 1
ATOM 3008 C CA . GLU C 1 49 ? -8.508 35.665 51.118 1.00 12.79 44 GLU C CA 1
ATOM 3009 C C . GLU C 1 49 ? -7.872 35.669 49.747 1.00 12.81 44 GLU C C 1
ATOM 3010 O O . GLU C 1 49 ? -6.756 36.151 49.577 1.00 12.67 44 GLU C O 1
ATOM 3022 N N . ALA C 1 50 ? -8.596 35.147 48.769 1.00 13.76 45 ALA C N 1
ATOM 3023 C CA . ALA C 1 50 ? -8.142 35.148 47.396 1.00 14.46 45 ALA C CA 1
ATOM 3024 C C . ALA C 1 50 ? -9.341 35.289 46.474 1.00 15.21 45 ALA C C 1
ATOM 3025 O O . ALA C 1 50 ? -10.333 34.559 46.605 1.00 17.26 45 ALA C O 1
ATOM 3032 N N . THR C 1 51 ? -9.234 36.235 45.551 1.00 14.21 46 THR C N 1
ATOM 3033 C CA . THR C 1 51 ? -10.273 36.514 44.573 1.00 15.29 46 THR C CA 1
ATOM 3034 C C . THR C 1 51 ? -9.627 36.554 43.190 1.00 16.43 46 THR C C 1
ATOM 3035 O O . THR C 1 51 ? -8.427 36.321 43.038 1.00 17.24 46 THR C O 1
ATOM 3046 N N . ARG C 1 52 ? -10.427 36.840 42.172 1.00 17.39 47 ARG C N 1
ATOM 3047 C CA . ARG C 1 52 ? -9.901 36.864 40.822 1.00 19.24 47 ARG C CA 1
ATOM 3048 C C . ARG C 1 52 ? -8.760 37.858 40.652 1.00 18.25 47 ARG C C 1
ATOM 3049 O O . ARG C 1 52 ? -7.799 37.591 39.927 1.00 19.96 47 ARG C O 1
ATOM 3070 N N . ASN C 1 53 ? -8.874 39.009 41.305 1.00 16.46 48 ASN C N 1
ATOM 3071 C CA . ASN C 1 53 ? -7.908 40.086 41.124 1.00 16.04 48 ASN C CA 1
ATOM 3072 C C . ASN C 1 53 ? -7.057 40.422 42.339 1.00 14.18 48 ASN C C 1
ATOM 3073 O O . ASN C 1 53 ? -6.113 41.200 42.205 1.00 15.07 48 ASN C O 1
ATOM 3084 N N . TYR C 1 54 ? -7.391 39.873 43.513 1.00 13.11 49 TYR C N 1
ATOM 3085 C CA . TYR C 1 54 ? -6.728 40.265 44.752 1.00 12.50 49 TYR C CA 1
ATOM 3086 C C . TYR C 1 54 ? -6.397 39.078 45.642 1.00 12.39 49 TYR C C 1
ATOM 3087 O O . TYR C 1 54 ? -7.056 38.044 45.589 1.00 13.36 49 TYR C O 1
ATOM 3105 N N . VAL C 1 55 ? -5.376 39.249 46.478 1.00 11.77 50 VAL C N 1
ATOM 3106 C CA . VAL C 1 55 ? -5.050 38.245 47.481 1.00 11.53 50 VAL C CA 1
ATOM 3107 C C . VAL C 1 55 ? -4.581 38.965 48.735 1.00 11.33 50 VAL C C 1
ATOM 3108 O O . VAL C 1 55 ? -3.878 39.968 48.652 1.00 11.79 50 VAL C O 1
ATOM 3121 N N . THR C 1 56 ? -4.994 38.461 49.893 1.00 11.32 51 THR C N 1
ATOM 3122 C CA . THR C 1 56 ? -4.536 38.995 51.169 1.00 10.66 51 THR C CA 1
ATOM 3123 C C . THR C 1 56 ? -3.811 37.884 51.897 1.00 10.89 51 THR C C 1
ATOM 3124 O O . THR C 1 56 ? -4.347 36.788 52.050 1.00 12.01 51 THR C O 1
ATOM 3135 N N . ILE C 1 57 ? -2.590 38.183 52.323 1.00 10.48 52 ILE C N 1
ATOM 3136 C CA . ILE C 1 57 ? -1.771 37.244 53.064 1.00 10.85 52 ILE C CA 1
ATOM 3137 C C . ILE C 1 57 ? -1.548 37.717 54.488 1.00 10.56 52 ILE C C 1
ATOM 3138 O O . ILE C 1 57 ? -1.594 38.916 54.761 1.00 11.24 52 ILE C O 1
ATOM 3154 N N . HIS C 1 58 ? -1.337 36.757 55.386 1.00 10.89 53 HIS C N 1
ATOM 3155 C CA . HIS C 1 58 ? -0.956 37.034 56.776 1.00 11.42 53 HIS C CA 1
ATOM 3156 C C . HIS C 1 58 ? 0.487 36.603 56.962 1.00 10.82 53 HIS C C 1
ATOM 3157 O O . HIS C 1 58 ? 0.856 35.464 56.640 1.00 12.11 53 HIS C O 1
ATOM 3172 N N . ILE C 1 59 ? 1.321 37.516 57.452 1.00 10.45 54 ILE C N 1
ATOM 3173 C CA . ILE C 1 59 ? 2.748 37.246 57.591 1.00 10.93 54 ILE C CA 1
ATOM 3174 C C . ILE C 1 59 ? 3.273 38.079 58.754 1.00 10.55 54 ILE C C 1
ATOM 3175 O O . ILE C 1 59 ? 2.728 39.127 59.065 1.00 10.98 54 ILE C O 1
ATOM 3191 N N . LEU C 1 60 ? 4.369 37.649 59.374 1.00 10.74 55 LEU C N 1
ATOM 3192 C CA . LEU C 1 60 ? 5.017 38.492 60.366 1.00 10.82 55 LEU C CA 1
ATOM 3193 C C . LEU C 1 60 ? 5.502 39.794 59.731 1.00 10.90 55 LEU C C 1
ATOM 3194 O O . LEU C 1 60 ? 6.001 39.809 58.604 1.00 10.87 55 LEU C O 1
ATOM 3210 N N . LYS C 1 61 ? 5.315 40.887 60.471 1.00 10.62 56 LYS C N 1
ATOM 3211 C CA . LYS C 1 61 ? 5.540 42.228 59.952 1.00 10.40 56 LYS C CA 1
ATOM 3212 C C . LYS C 1 61 ? 6.891 42.422 59.295 1.00 10.62 56 LYS C C 1
ATOM 3213 O O . LYS C 1 61 ? 6.983 43.052 58.242 1.00 10.73 56 LYS C O 1
ATOM 3232 N N . LYS C 1 62 ? 7.947 41.880 59.880 1.00 10.87 57 LYS C N 1
ATOM 3233 C CA . LYS C 1 62 ? 9.272 42.188 59.367 1.00 11.16 57 LYS C CA 1
ATOM 3234 C C . LYS C 1 62 ? 9.502 41.679 57.946 1.00 10.22 57 LYS C C 1
ATOM 3235 O O . LYS C 1 62 ? 10.447 42.111 57.293 1.00 11.35 57 LYS C O 1
ATOM 3254 N N . TYR C 1 63 ? 8.675 40.739 57.499 1.00 10.68 58 TYR C N 1
ATOM 3255 C CA . TYR C 1 63 ? 8.825 40.173 56.160 1.00 10.65 58 TYR C CA 1
ATOM 3256 C C . TYR C 1 63 ? 8.120 40.973 55.059 1.00 10.92 58 TYR C C 1
ATOM 3257 O O . TYR C 1 63 ? 8.161 40.581 53.893 1.00 11.28 58 TYR C O 1
ATOM 3275 N N . ALA C 1 64 ? 7.491 42.089 55.404 1.00 10.52 59 ALA C N 1
ATOM 3276 C CA . ALA C 1 64 ? 6.754 42.883 54.422 1.00 10.21 59 ALA C CA 1
ATOM 3277 C C . ALA C 1 64 ? 7.698 43.855 53.704 1.00 10.50 59 ALA C C 1
ATOM 3278 O O . ALA C 1 64 ? 7.557 45.070 53.805 1.00 10.77 59 ALA C O 1
ATOM 3285 N N . THR C 1 65 ? 8.651 43.282 52.976 1.00 10.45 60 THR C N 1
ATOM 3286 C CA . THR C 1 65 ? 9.786 43.994 52.410 1.00 10.59 60 THR C CA 1
ATOM 3287 C C . THR C 1 65 ? 10.115 43.437 51.025 1.00 10.25 60 THR C C 1
ATOM 3288 O O . THR C 1 65 ? 9.382 42.599 50.488 1.00 10.92 60 THR C O 1
ATOM 3299 N N . ALA C 1 66 ? 11.235 43.881 50.462 1.00 10.38 61 ALA C N 1
ATOM 3300 C CA . ALA C 1 66 ? 11.555 43.600 49.071 1.00 11.18 61 ALA C CA 1
ATOM 3301 C C . ALA C 1 66 ? 11.617 42.129 48.697 1.00 11.27 61 ALA C C 1
ATOM 3302 O O . ALA C 1 66 ? 11.190 41.773 47.613 1.00 11.82 61 ALA C O 1
ATOM 3309 N N . GLU C 1 67 ? 12.193 41.293 49.546 1.00 10.95 62 GLU C N 1
ATOM 3310 C CA . GLU C 1 67 ? 12.285 39.875 49.190 1.00 11.70 62 GLU C CA 1
ATOM 3311 C C . GLU C 1 67 ? 10.902 39.256 48.986 1.00 11.68 62 GLU C C 1
ATOM 3312 O O . GLU C 1 67 ? 10.683 38.502 48.026 1.00 12.32 62 GLU C O 1
ATOM 3324 N N . LEU C 1 68 ? 9.956 39.594 49.851 1.00 11.25 63 LEU C N 1
ATOM 3325 C CA . LEU C 1 68 ? 8.591 39.106 49.683 1.00 11.22 63 LEU C CA 1
ATOM 3326 C C . LEU C 1 68 ? 7.976 39.677 48.414 1.00 11.71 63 LEU C C 1
ATOM 3327 O O . LEU C 1 68 ? 7.309 38.972 47.672 1.00 11.89 63 LEU C O 1
ATOM 3343 N N . MET C 1 69 ? 8.197 40.963 48.160 1.00 11.62 64 MET C N 1
ATOM 3344 C CA . MET C 1 69 ? 7.636 41.567 46.960 1.00 11.60 64 MET C CA 1
ATOM 3345 C C . MET C 1 69 ? 8.166 40.872 45.710 1.00 12.39 64 MET C C 1
ATOM 3346 O O . MET C 1 69 ? 7.425 40.606 44.774 1.00 13.12 64 MET C O 1
ATOM 3360 N N . GLU C 1 70 ? 9.459 40.581 45.691 1.00 12.14 65 GLU C N 1
ATOM 3361 C CA . GLU C 1 70 ? 10.047 39.901 44.535 1.00 13.17 65 GLU C CA 1
ATOM 3362 C C . GLU C 1 70 ? 9.432 38.504 44.346 1.00 13.14 65 GLU C C 1
ATOM 3363 O O . GLU C 1 70 ? 9.137 38.082 43.237 1.00 14.54 65 GLU C O 1
ATOM 3375 N N . PHE C 1 71 ? 9.263 37.787 45.451 1.00 12.71 66 PHE C N 1
ATOM 3376 C CA . PHE C 1 71 ? 8.664 36.452 45.450 1.00 13.53 66 PHE C CA 1
ATOM 3377 C C . PHE C 1 71 ? 7.238 36.483 44.908 1.00 13.11 66 PHE C C 1
ATOM 3378 O O . PHE C 1 71 ? 6.880 35.694 44.032 1.00 14.51 66 PHE C O 1
ATOM 3395 N N . MET C 1 72 ? 6.431 37.416 45.399 1.00 13.29 67 MET C N 1
ATOM 3396 C CA . MET C 1 72 ? 5.048 37.524 44.943 1.00 13.25 67 MET C CA 1
ATOM 3397 C C . MET C 1 72 ? 4.950 37.945 43.479 1.00 13.95 67 MET C C 1
ATOM 3398 O O . MET C 1 72 ? 4.114 37.440 42.736 1.00 15.23 67 MET C O 1
ATOM 3412 N N . HIS C 1 73 ? 5.830 38.853 43.082 1.00 15.11 68 HIS C N 1
ATOM 3413 C CA . HIS C 1 73 ? 5.889 39.377 41.719 1.00 16.67 68 HIS C CA 1
ATOM 3414 C C . HIS C 1 73 ? 6.258 38.285 40.738 1.00 17.57 68 HIS C C 1
ATOM 3415 O O . HIS C 1 73 ? 5.565 38.081 39.740 1.00 18.50 68 HIS C O 1
ATOM 3430 N N . THR C 1 74 ? 7.342 37.568 41.030 1.00 18.14 69 THR C N 1
ATOM 3431 C CA . THR C 1 74 ? 7.894 36.611 40.077 1.00 20.34 69 THR C CA 1
ATOM 3432 C C . THR C 1 74 ? 7.233 35.249 40.124 1.00 20.94 69 THR C C 1
ATOM 3433 O O . THR C 1 74 ? 7.095 34.616 39.090 1.00 23.13 69 THR C O 1
ATOM 3444 N N . ARG C 1 75 ? 6.813 34.797 41.297 1.00 20.29 70 ARG C N 1
ATOM 3445 C CA . ARG C 1 75 ? 6.249 33.457 41.402 1.00 21.93 70 ARG C CA 1
ATOM 3446 C C . ARG C 1 75 ? 4.737 33.473 41.288 1.00 21.60 70 ARG C C 1
ATOM 3447 O O . ARG C 1 75 ? 4.145 32.469 40.910 1.00 23.12 70 ARG C O 1
ATOM 3467 N N . HIS C 1 76 ? 4.100 34.601 41.599 1.00 21.29 71 HIS C N 1
ATOM 3468 C CA . HIS C 1 76 ? 2.634 34.640 41.678 1.00 22.57 71 HIS C CA 1
ATOM 3469 C C . HIS C 1 76 ? 1.974 35.781 40.889 1.00 22.52 71 HIS C C 1
ATOM 3470 O O . HIS C 1 76 ? 0.777 35.992 41.010 1.00 23.10 71 HIS C O 1
ATOM 3485 N N . ASP C 1 77 ? 2.740 36.520 40.096 1.00 22.62 72 ASP C N 1
ATOM 3486 C CA . ASP C 1 77 ? 2.193 37.618 39.297 1.00 23.04 72 ASP C CA 1
ATOM 3487 C C . ASP C 1 77 ? 1.347 38.555 40.140 1.00 20.62 72 ASP C C 1
ATOM 3488 O O . ASP C 1 77 ? 0.268 38.977 39.731 1.00 21.86 72 ASP C O 1
ATOM 3497 N N . ALA C 1 78 ? 1.862 38.895 41.316 1.00 16.96 73 ALA C N 1
ATOM 3498 C CA . ALA C 1 78 ? 1.116 39.669 42.299 1.00 15.55 73 ALA C CA 1
ATOM 3499 C C . ALA C 1 78 ? 1.957 40.861 42.735 1.00 15.26 73 ALA C C 1
ATOM 3500 O O . ALA C 1 78 ? 3.141 40.699 43.020 1.00 16.75 73 ALA C O 1
ATOM 3507 N N . VAL C 1 79 ? 1.343 42.040 42.802 1.00 14.51 74 VAL C N 1
ATOM 3508 C CA . VAL C 1 79 ? 2.041 43.251 43.228 1.00 14.84 74 VAL C CA 1
ATOM 3509 C C . VAL C 1 79 ? 1.287 43.917 44.375 1.00 13.40 74 VAL C C 1
ATOM 3510 O O . VAL C 1 79 ? 0.059 43.834 44.492 1.00 14.06 74 VAL C O 1
ATOM 3523 N N . TYR C 1 80 ? 2.037 44.559 45.245 1.00 12.05 75 TYR C N 1
ATOM 3524 C CA . TYR C 1 80 ? 1.460 45.105 46.467 1.00 11.72 75 TYR C CA 1
ATOM 3525 C C . TYR C 1 80 ? 0.567 46.308 46.227 1.00 12.60 75 TYR C C 1
ATOM 3526 O O . TYR C 1 80 ? 0.971 47.222 45.533 1.00 15.86 75 TYR C O 1
ATOM 3544 N N A ILE C 1 81 ? -0.628 46.297 46.814 0.60 11.25 76 ILE C N 1
ATOM 3545 N N B ILE C 1 81 ? -0.628 46.325 46.810 0.40 12.33 76 ILE C N 1
ATOM 3546 C CA A ILE C 1 81 ? -1.547 47.430 46.749 0.60 11.34 76 ILE C CA 1
ATOM 3547 C CA B ILE C 1 81 ? -1.443 47.540 46.816 0.40 12.84 76 ILE C CA 1
ATOM 3548 C C A ILE C 1 81 ? -1.917 47.984 48.146 0.60 11.98 76 ILE C C 1
ATOM 3549 C C B ILE C 1 81 ? -1.748 48.055 48.213 0.40 11.88 76 ILE C C 1
ATOM 3550 O O A ILE C 1 81 ? -2.244 49.156 48.280 0.60 12.58 76 ILE C O 1
ATOM 3551 O O B ILE C 1 81 ? -1.916 49.252 48.406 0.40 10.82 76 ILE C O 1
ATOM 3582 N N . GLY C 1 82 ? -1.829 47.156 49.185 1.00 11.68 77 GLY C N 1
ATOM 3583 C CA . GLY C 1 82 ? -2.197 47.562 50.529 1.00 11.45 77 GLY C CA 1
ATOM 3584 C C . GLY C 1 82 ? -3.700 47.460 50.730 1.00 11.32 77 GLY C C 1
ATOM 3585 O O . GLY C 1 82 ? -4.435 47.019 49.842 1.00 11.89 77 GLY C O 1
ATOM 3590 N N . PRO C 1 83 ? -4.162 47.864 51.918 1.00 11.18 78 PRO C N 1
ATOM 3591 C CA . PRO C 1 83 ? -3.351 48.365 53.029 1.00 10.85 78 PRO C CA 1
ATOM 3592 C C . PRO C 1 83 ? -2.610 47.268 53.778 1.00 10.67 78 PRO C C 1
ATOM 3593 O O . PRO C 1 83 ? -2.827 46.058 53.551 1.00 11.81 78 PRO C O 1
ATOM 3604 N N . ILE C 1 84 ? -1.727 47.696 54.665 1.00 10.84 79 ILE C N 1
ATOM 3605 C CA . ILE C 1 84 ? -1.182 46.818 55.681 1.00 10.56 79 ILE C CA 1
ATOM 3606 C C . ILE C 1 84 ? -2.052 46.961 56.929 1.00 10.25 79 ILE C C 1
ATOM 3607 O O . ILE C 1 84 ? -2.362 48.067 57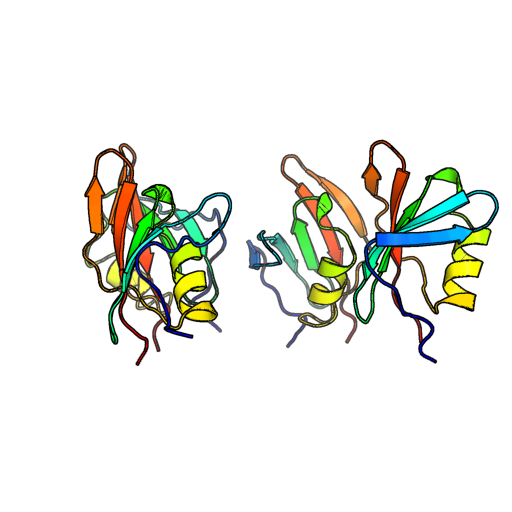.358 1.00 12.11 79 ILE C O 1
ATOM 3623 N N . LEU C 1 85 ? -2.502 45.835 57.464 1.00 9.90 80 LEU C N 1
ATOM 3624 C CA . LEU C 1 85 ? -3.295 45.782 58.694 1.00 9.60 80 LEU C CA 1
ATOM 3625 C C . LEU C 1 85 ? -2.434 45.130 59.765 1.00 9.73 80 LEU C C 1
ATOM 3626 O O . LEU C 1 85 ? -2.098 43.952 59.665 1.00 10.80 80 LEU C O 1
ATOM 3642 N N . GLU C 1 86 ? -2.034 45.891 60.765 1.00 9.76 81 GLU C N 1
ATOM 3643 C CA . GLU C 1 86 ? -1.182 45.356 61.809 1.00 10.34 81 GLU C CA 1
ATOM 3644 C C . GLU C 1 86 ? -2.014 44.801 62.946 1.00 10.10 81 GLU C C 1
ATOM 3645 O O . GLU C 1 86 ? -2.834 45.504 63.533 1.00 11.25 81 GLU C O 1
ATOM 3657 N N . TRP C 1 87 ? -1.751 43.536 63.266 1.00 9.88 82 TRP C N 1
ATOM 3658 C CA . TRP C 1 87 ? -2.376 42.847 64.377 1.00 10.03 82 TRP C CA 1
ATOM 3659 C C . TRP C 1 87 ? -1.317 42.389 65.364 1.00 10.73 82 TRP C C 1
ATOM 3660 O O . TRP C 1 87 ? -0.120 42.430 65.088 1.00 11.63 82 TRP C O 1
ATOM 3681 N N . THR C 1 88 ? -1.751 41.876 66.505 1.00 11.39 83 THR C N 1
ATOM 3682 C CA . THR C 1 88 ? -0.783 41.504 67.519 1.00 11.99 83 THR C CA 1
ATOM 3683 C C . THR C 1 88 ? 0.115 40.360 67.052 1.00 13.45 83 THR C C 1
ATOM 3684 O O . THR C 1 88 ? 1.285 40.324 67.443 1.00 15.25 83 THR C O 1
ATOM 3695 N N . ASP C 1 89 ? -0.416 39.441 66.236 1.00 12.87 84 ASP C N 1
ATOM 3696 C CA . ASP C 1 89 ? 0.318 38.248 65.772 1.00 15.11 84 ASP C CA 1
ATOM 3697 C C . ASP C 1 89 ? 0.926 38.299 64.369 1.00 16.23 84 ASP C C 1
ATOM 3698 O O . ASP C 1 89 ? 1.487 37.315 63.891 1.00 19.51 84 ASP C O 1
ATOM 3707 N N . GLY C 1 90 ? 0.794 39.406 63.682 1.00 13.65 85 GLY C N 1
ATOM 3708 C CA . GLY C 1 90 ? 1.239 39.484 62.312 1.00 12.56 85 GLY C CA 1
ATOM 3709 C C . GLY C 1 90 ? 0.461 40.557 61.613 1.00 12.05 85 GLY C C 1
ATOM 3710 O O . GLY C 1 90 ? -0.300 41.284 62.235 1.00 12.22 85 GLY C O 1
ATOM 3714 N N . VAL C 1 91 ? 0.669 40.651 60.308 1.00 11.06 86 VAL C N 1
ATOM 3715 C CA . VAL C 1 91 ? 0.010 41.666 59.505 1.00 10.28 86 VAL C CA 1
ATOM 3716 C C . VAL C 1 91 ? -0.702 41.029 58.328 1.00 10.20 86 VAL C C 1
ATOM 3717 O O . VAL C 1 91 ? -0.292 39.984 57.831 1.00 11.38 86 VAL C O 1
ATOM 3730 N N . HIS C 1 92 ? -1.775 41.677 57.889 1.00 9.83 87 HIS C N 1
ATOM 3731 C CA . HIS C 1 92 ? -2.356 41.374 56.581 1.00 9.90 87 HIS C CA 1
ATOM 3732 C C . HIS C 1 92 ? -1.832 42.351 55.547 1.00 9.71 87 HIS C C 1
ATOM 3733 O O . HIS C 1 92 ? -1.708 43.548 55.813 1.00 10.32 87 HIS C O 1
ATOM 3748 N N . LEU C 1 93 ? -1.536 41.813 54.365 1.00 9.85 88 LEU C N 1
ATOM 3749 C CA . LEU C 1 93 ? -1.074 42.582 53.212 1.00 10.36 88 LEU C CA 1
ATOM 3750 C C . LEU C 1 93 ? -1.922 42.186 52.031 1.00 10.16 88 LEU C C 1
ATOM 3751 O O . LEU C 1 93 ? -2.068 40.987 51.774 1.00 11.02 88 LEU C O 1
ATOM 3767 N N . THR C 1 94 ? -2.427 43.169 51.285 1.00 9.80 89 THR C N 1
ATOM 3768 C CA . THR C 1 94 ? -3.194 42.875 50.080 1.00 10.89 89 THR C CA 1
ATOM 3769 C C . THR C 1 94 ? -2.399 43.205 48.825 1.00 10.73 89 THR C C 1
ATOM 3770 O O . THR C 1 94 ? -1.740 44.248 48.725 1.00 10.74 89 THR C O 1
ATOM 3781 N N . PHE C 1 95 ? -2.463 42.281 47.874 1.00 11.09 90 PHE C N 1
ATOM 3782 C CA . PHE C 1 95 ? -1.798 42.333 46.594 1.00 11.70 90 PHE C CA 1
ATOM 3783 C C . PHE C 1 95 ? -2.852 42.253 45.493 1.00 12.63 90 PHE C C 1
ATOM 3784 O O . PHE C 1 95 ? -3.941 41.686 45.685 1.00 12.84 90 PHE C O 1
ATOM 3801 N N A ARG C 1 96 ? -2.535 42.868 44.353 0.54 12.98 91 ARG C N 1
ATOM 3802 N N B ARG C 1 96 ? -2.487 42.753 44.318 0.46 13.34 91 ARG C N 1
ATOM 3803 C CA A ARG C 1 96 ? -3.356 42.846 43.148 0.54 14.53 91 ARG C CA 1
ATOM 3804 C CA B ARG C 1 96 ? -3.338 42.698 43.145 0.46 15.08 91 ARG C CA 1
ATOM 3805 C C A ARG C 1 96 ? -2.650 41.993 42.105 0.54 15.91 91 ARG C C 1
ATOM 3806 C C B ARG C 1 96 ? -2.643 41.937 42.028 0.46 15.97 91 ARG C C 1
ATOM 3807 O O A ARG C 1 96 ? -1.418 41.890 42.087 0.54 17.08 91 ARG C O 1
ATOM 3808 O O B ARG C 1 96 ? -1.410 41.958 41.899 0.46 16.81 91 ARG C O 1
ATOM 3848 N N A ARG C 1 97 ? -3.438 41.486 41.113 0.50 17.43 92 ARG C N 1
ATOM 3849 N N B ARG C 1 97 ? -3.414 41.292 41.196 0.50 17.43 92 ARG C N 1
ATOM 3850 C CA A ARG C 1 97 ? -2.895 40.746 39.981 0.50 20.24 92 ARG C CA 1
ATOM 3851 C CA B ARG C 1 97 ? -2.891 40.658 39.995 0.50 20.24 92 ARG C CA 1
ATOM 3852 C C A ARG C 1 97 ? -2.168 41.682 39.022 0.50 21.31 92 ARG C C 1
ATOM 3853 C C B ARG C 1 97 ? -2.159 41.640 39.092 0.50 21.31 92 ARG C C 1
ATOM 3854 O O A ARG C 1 97 ? -2.657 42.768 38.710 0.50 21.27 92 ARG C O 1
ATOM 3855 O O B ARG C 1 97 ? -2.644 42.679 38.891 0.50 21.27 92 ARG C O 1
ATOM 3894 N N . LYS C 1 98 ? -0.944 41.323 38.674 1.00 22.65 93 LYS C N 1
ATOM 3895 C CA . LYS C 1 98 ? -0.177 42.151 37.721 1.00 27.39 93 LYS C CA 1
ATOM 3896 C C . LYS C 1 98 ? -0.942 42.508 36.437 1.00 29.19 93 LYS C C 1
ATOM 3897 O O . LYS C 1 98 ? -1.742 41.770 36.001 1.00 28.56 93 LYS C O 1
ATOM 3915 N N . SER C 1 99 ? -0.565 43.614 35.814 0.71 31.45 94 SER C N 1
ATOM 3916 C CA . SER C 1 99 ? -1.277 44.203 34.686 0.71 33.20 94 SER C CA 1
ATOM 3917 C C . SER C 1 99 ? -0.935 43.511 33.371 0.71 33.75 94 SER C C 1
ATOM 3918 O O . SER C 1 99 ? 0.152 42.955 33.216 0.71 34.02 94 SER C O 1
ATOM 3925 N N . GLU D 1 28 ? 31.488 42.797 28.560 1.00 38.87 23 GLU D N 1
ATOM 3926 C CA . GLU D 1 28 ? 30.072 42.894 28.890 1.00 38.99 23 GLU D CA 1
ATOM 3927 C C . GLU D 1 28 ? 29.670 41.978 30.061 1.00 35.81 23 GLU D C 1
ATOM 3928 O O . GLU D 1 28 ? 29.110 42.460 31.041 1.00 37.05 23 GLU D O 1
ATOM 3940 N N . LYS D 1 29 ? 29.969 40.680 29.999 1.00 31.47 24 LYS D N 1
ATOM 3941 C CA . LYS D 1 29 ? 29.580 39.782 31.099 1.00 29.37 24 LYS D CA 1
ATOM 3942 C C . LYS D 1 29 ? 30.478 39.907 32.315 1.00 25.75 24 LYS D C 1
ATOM 3943 O O . LYS D 1 29 ? 30.010 39.891 33.455 1.00 24.88 24 LYS D O 1
ATOM 3962 N N . PHE D 1 30 ? 31.776 40.009 32.067 1.00 23.51 25 PHE D N 1
ATOM 3963 C CA . PHE D 1 30 ? 32.747 40.162 33.134 1.00 22.57 25 PHE D CA 1
ATOM 3964 C C . PHE D 1 30 ? 32.893 41.645 33.405 1.00 24.33 25 PHE D C 1
ATOM 3965 O O . PHE D 1 30 ? 33.807 42.320 32.904 1.00 25.31 25 PHE D O 1
ATOM 3982 N N . LYS D 1 31 ? 31.933 42.157 34.154 1.00 24.59 26 LYS D N 1
ATOM 3983 C CA . LYS D 1 31 ? 31.859 43.573 34.454 1.00 26.78 26 LYS D CA 1
ATOM 3984 C C . LYS D 1 31 ? 31.248 43.688 35.831 1.00 26.48 26 LYS D C 1
ATOM 3985 O O . LYS D 1 31 ? 30.146 43.193 36.082 1.00 27.42 26 LYS D O 1
ATOM 4004 N N . PHE D 1 32 ? 32.007 44.290 36.734 1.00 25.05 27 PHE D N 1
ATOM 4005 C CA . PHE D 1 32 ? 31.584 44.488 38.107 1.00 24.64 27 PHE D CA 1
ATOM 4006 C C . PHE D 1 32 ? 32.117 45.824 38.572 1.00 24.82 27 PHE D C 1
ATOM 4007 O O . PHE D 1 32 ? 33.082 46.345 38.009 1.00 25.20 27 PHE D O 1
ATOM 4024 N N . SER D 1 33 ? 31.507 46.354 39.622 1.00 24.98 28 SER D N 1
ATOM 4025 C CA . SER D 1 33 ? 31.995 47.555 40.287 1.00 25.17 28 SER D CA 1
ATOM 4026 C C . SER D 1 33 ? 32.215 47.264 41.751 1.00 22.67 28 SER D C 1
ATOM 4027 O O . SER D 1 33 ? 31.394 46.611 42.402 1.00 20.71 28 SER D O 1
ATOM 4035 N N . LYS D 1 34 ? 33.342 47.734 42.263 1.00 23.27 29 LYS D N 1
ATOM 4036 C CA . LYS D 1 34 ? 33.642 47.631 43.674 1.00 23.00 29 LYS D CA 1
ATOM 4037 C C . LYS D 1 34 ? 32.448 48.121 44.497 1.00 21.28 29 LYS D C 1
ATOM 4038 O O . LYS D 1 34 ? 31.897 49.196 44.233 1.00 22.43 29 LYS D O 1
ATOM 4057 N N . GLY D 1 35 ? 32.048 47.306 45.466 1.00 19.35 30 GLY D N 1
ATOM 4058 C CA . GLY D 1 35 ? 30.999 47.637 46.407 1.00 19.36 30 GLY D CA 1
ATOM 4059 C C . GLY D 1 35 ? 29.635 47.080 46.035 1.00 19.48 30 GLY D C 1
ATOM 4060 O O . GLY D 1 35 ? 28.700 47.111 46.846 1.00 21.37 30 GLY D O 1
ATOM 4064 N N . ASP D 1 36 ? 29.490 46.581 44.811 1.00 17.74 31 ASP D N 1
ATOM 4065 C CA . ASP D 1 36 ? 28.199 46.070 44.367 1.00 17.92 31 ASP D CA 1
ATOM 4066 C C . ASP D 1 36 ? 27.795 44.843 45.176 1.00 16.18 31 ASP D C 1
ATOM 4067 O O . ASP D 1 36 ? 28.639 44.083 45.646 1.00 16.78 31 ASP D O 1
ATOM 4076 N N . GLY D 1 37 ? 26.489 44.654 45.311 1.00 16.10 32 GLY D N 1
ATOM 4077 C CA . GLY D 1 37 ? 25.905 43.454 45.879 1.00 15.86 32 GLY D CA 1
ATOM 4078 C C . GLY D 1 37 ? 25.160 42.673 44.820 1.00 16.60 32 GLY D C 1
ATOM 4079 O O . GLY D 1 37 ? 24.398 43.245 44.048 1.00 18.01 32 GLY D O 1
ATOM 4083 N N . ILE D 1 38 ? 25.376 41.362 44.780 1.00 16.59 33 ILE D N 1
ATOM 4084 C CA . ILE D 1 38 ? 24.769 40.515 43.770 1.00 17.92 33 ILE D CA 1
ATOM 4085 C C . ILE D 1 38 ? 24.011 39.389 44.436 1.00 18.71 33 ILE D C 1
ATOM 4086 O O . ILE D 1 38 ? 24.556 38.688 45.273 1.00 17.39 33 ILE D O 1
ATOM 4102 N N A LYS D 1 39 ? 22.748 39.236 44.052 0.55 20.82 34 LYS D N 1
ATOM 4103 N N B LYS D 1 39 ? 22.743 39.224 44.062 0.45 21.05 34 LYS D N 1
ATOM 4104 C CA A LYS D 1 39 ? 21.917 38.148 44.537 0.55 23.18 34 LYS D CA 1
ATOM 4105 C CA B LYS D 1 39 ? 21.910 38.153 44.602 0.45 23.58 34 LYS D CA 1
ATOM 4106 C C A LYS D 1 39 ? 22.392 36.826 43.949 0.55 22.91 34 LYS D C 1
ATOM 4107 C C B LYS D 1 39 ? 22.258 36.812 43.963 0.45 23.27 34 LYS D C 1
ATOM 4108 O O A LYS D 1 39 ? 22.639 36.721 42.746 0.55 23.20 34 LYS D O 1
ATOM 4109 O O B LYS D 1 39 ? 22.241 36.673 42.737 0.45 23.75 34 LYS D O 1
ATOM 4146 N N . PHE D 1 40 ? 22.547 35.827 44.806 1.00 22.70 35 PHE D N 1
ATOM 4147 C CA . PHE D 1 40 ? 22.874 34.472 44.359 1.00 22.81 35 PHE D CA 1
ATOM 4148 C C . PHE D 1 40 ? 22.207 33.500 45.305 1.00 23.17 35 PHE D C 1
ATOM 4149 O O . PHE D 1 40 ? 22.381 33.601 46.509 1.00 22.75 35 PHE D O 1
ATOM 4166 N N . SER D 1 41 ? 21.449 32.556 44.759 1.00 23.64 36 SER D N 1
ATOM 4167 C CA . SER D 1 41 ? 20.792 31.562 45.587 1.00 24.60 36 SER D CA 1
ATOM 4168 C C . SER D 1 41 ? 19.981 32.303 46.651 1.00 24.62 36 SER D C 1
ATOM 4169 O O . SER D 1 41 ? 19.256 33.239 46.318 1.00 24.76 36 SER D O 1
ATOM 4177 N N . ASN D 1 42 ? 20.098 31.913 47.915 1.00 24.60 37 ASN D N 1
ATOM 4178 C CA . ASN D 1 42 ? 19.374 32.596 48.983 1.00 25.20 37 ASN D CA 1
ATOM 4179 C C . ASN D 1 42 ? 20.263 33.558 49.763 1.00 24.7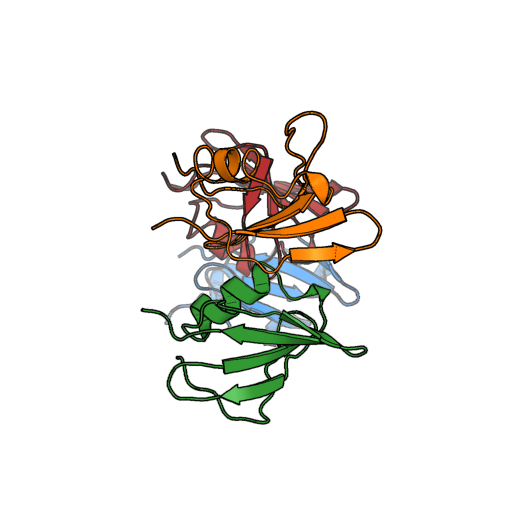5 37 ASN D C 1
ATOM 4180 O O . ASN D 1 42 ? 20.017 33.829 50.931 1.00 26.06 37 ASN D O 1
ATOM 4191 N N . THR D 1 43 ? 21.305 34.062 49.105 1.00 23.18 38 THR D N 1
ATOM 4192 C CA . THR D 1 43 ? 22.235 34.978 49.753 1.00 22.25 38 THR D CA 1
ATOM 4193 C C . THR D 1 43 ? 22.568 36.160 48.838 1.00 20.55 38 THR D C 1
ATOM 4194 O O . THR D 1 43 ? 22.003 36.310 47.750 1.00 20.99 38 THR D O 1
ATOM 4205 N N . THR D 1 44 ? 23.471 37.015 49.303 1.00 20.04 39 THR D N 1
ATOM 4206 C CA . THR D 1 44 ? 24.008 38.112 48.502 1.00 19.22 39 THR D CA 1
ATOM 4207 C C . THR D 1 44 ? 25.514 38.087 48.683 1.00 18.30 39 THR D C 1
ATOM 4208 O O . THR D 1 44 ? 25.992 37.953 49.797 1.00 20.54 39 THR D O 1
ATOM 4219 N N . PHE D 1 45 ? 26.266 38.196 47.598 1.00 15.26 40 PHE D N 1
ATOM 4220 C CA . PHE D 1 45 ? 27.705 38.383 47.700 1.00 14.57 40 PHE D CA 1
ATOM 4221 C C . PHE D 1 45 ? 28.059 39.799 47.305 1.00 14.10 40 PHE D C 1
ATOM 4222 O O . PHE D 1 45 ? 27.297 40.470 46.616 1.00 15.63 40 PHE D O 1
ATOM 4239 N N . HIS D 1 46 ? 29.208 40.260 47.756 1.00 13.09 41 HIS D N 1
ATOM 4240 C CA . HIS D 1 46 ? 29.627 41.632 47.484 1.00 13.12 41 HIS D CA 1
ATOM 4241 C C . HIS D 1 46 ? 30.932 41.649 46.712 1.00 13.26 41 HIS D C 1
ATOM 4242 O O . HIS D 1 46 ? 31.779 40.753 46.846 1.00 14.93 41 HIS D O 1
ATOM 4257 N N . ILE D 1 47 ? 31.095 42.670 45.883 1.00 13.18 42 ILE D N 1
ATOM 4258 C CA . ILE D 1 47 ? 32.306 42.827 45.088 1.00 13.76 42 ILE D CA 1
ATOM 4259 C C . ILE D 1 47 ? 33.326 43.610 45.912 1.00 14.43 42 ILE D C 1
ATOM 4260 O O . ILE D 1 47 ? 33.137 44.805 46.200 1.00 15.89 42 ILE D O 1
ATOM 4276 N N . TYR D 1 48 ? 34.406 42.942 46.285 1.00 13.43 43 TYR D N 1
ATOM 4277 C CA . TYR D 1 48 ? 35.490 43.599 47.014 1.00 13.57 43 TYR D CA 1
ATOM 4278 C C . TYR D 1 48 ? 36.342 44.430 46.057 1.00 14.10 43 TYR D C 1
ATOM 4279 O O . TYR D 1 48 ? 36.630 45.594 46.326 1.00 14.78 43 TYR D O 1
ATOM 4297 N N . GLU D 1 49 ? 36.764 43.812 44.955 1.00 13.42 44 GLU D N 1
ATOM 4298 C CA . GLU D 1 49 ? 37.576 44.467 43.930 1.00 13.82 44 GLU D CA 1
ATOM 4299 C C . GLU D 1 49 ? 37.186 43.916 42.575 1.00 14.11 44 GLU D C 1
ATOM 4300 O O . GLU D 1 49 ? 36.783 42.752 42.449 1.00 14.08 44 GLU D O 1
ATOM 4312 N N . ALA D 1 50 ? 37.315 44.747 41.554 1.00 14.70 45 ALA D N 1
ATOM 4313 C CA . ALA D 1 50 ? 37.037 44.319 40.195 1.00 16.30 45 ALA D CA 1
ATOM 4314 C C . ALA D 1 50 ? 37.954 45.056 39.242 1.00 16.66 45 ALA D C 1
ATOM 4315 O O . ALA D 1 50 ? 38.096 46.280 39.315 1.00 17.54 45 ALA D O 1
ATOM 4322 N N . THR D 1 51 ? 38.575 44.285 38.358 1.00 15.97 46 THR D N 1
ATOM 4323 C CA . THR D 1 51 ? 39.457 44.802 37.328 1.00 16.25 46 THR D CA 1
ATOM 4324 C C . THR D 1 51 ? 39.035 44.208 35.986 1.00 17.14 46 THR D C 1
ATOM 4325 O O . THR D 1 51 ? 38.037 43.494 35.882 1.00 17.64 46 THR D O 1
ATOM 4336 N N . ARG D 1 52 ? 39.798 44.504 34.945 1.00 18.61 47 ARG D N 1
ATOM 4337 C CA . ARG D 1 52 ? 39.428 44.042 33.622 1.00 20.62 47 ARG D CA 1
ATOM 4338 C C . ARG D 1 52 ? 39.407 42.528 33.526 1.00 18.83 47 ARG D C 1
ATOM 4339 O O . ARG D 1 52 ? 38.583 41.960 32.803 1.00 20.51 47 ARG D O 1
ATOM 4360 N N . ASN D 1 53 ? 40.311 41.875 34.252 1.00 16.56 48 ASN D N 1
ATOM 4361 C CA . ASN D 1 53 ? 40.477 40.426 34.162 1.00 16.87 48 ASN D CA 1
ATOM 4362 C C . ASN D 1 53 ? 40.237 39.638 35.444 1.00 15.09 48 ASN D C 1
ATOM 4363 O O . ASN D 1 53 ? 40.250 38.413 35.393 1.00 15.01 48 ASN D O 1
ATOM 4374 N N . TYR D 1 54 ? 40.007 40.320 36.570 1.00 13.98 49 TYR D N 1
ATOM 4375 C CA . TYR D 1 54 ? 39.847 39.638 37.861 1.00 13.22 49 TYR D CA 1
ATOM 4376 C C . TYR D 1 54 ? 38.731 40.261 38.683 1.00 12.88 49 TYR D C 1
ATOM 4377 O O . TYR D 1 54 ? 38.427 41.445 38.547 1.00 13.90 49 TYR D O 1
ATOM 4395 N N . VAL D 1 55 ? 38.144 39.461 39.563 1.00 12.06 50 VAL D N 1
ATOM 4396 C CA . VAL D 1 55 ? 37.155 39.957 40.503 1.00 12.17 50 VAL D CA 1
ATOM 4397 C C . VAL D 1 55 ? 37.318 39.182 41.804 1.00 11.81 50 VAL D C 1
ATOM 4398 O O . VAL D 1 55 ? 37.559 37.975 41.794 1.00 12.70 50 VAL D O 1
ATOM 4411 N N . THR D 1 56 ? 37.211 39.892 42.924 1.00 11.85 51 THR D N 1
ATOM 4412 C CA . THR D 1 56 ? 37.193 39.260 44.230 1.00 11.44 51 THR D CA 1
ATOM 4413 C C . THR D 1 56 ? 35.849 39.529 44.861 1.00 11.22 51 THR D C 1
ATOM 4414 O O . THR D 1 56 ? 35.425 40.685 44.960 1.00 12.59 51 THR D O 1
ATOM 4425 N N . ILE D 1 57 ? 35.171 38.455 45.261 1.00 11.16 52 ILE D N 1
ATOM 4426 C CA . ILE D 1 57 ? 33.870 38.535 45.899 1.00 11.49 52 ILE D CA 1
ATOM 4427 C C . ILE D 1 57 ? 33.980 38.143 47.372 1.00 10.98 52 ILE D C 1
ATOM 4428 O O . ILE D 1 57 ? 34.883 37.411 47.763 1.00 11.50 52 ILE D O 1
ATOM 4444 N N . HIS D 1 58 ? 33.056 38.662 48.163 1.00 11.36 53 HIS D N 1
ATOM 4445 C CA . HIS D 1 58 ? 32.882 38.314 49.559 1.00 11.24 53 HIS D CA 1
ATOM 4446 C C . HIS D 1 58 ? 31.579 37.546 49.714 1.00 11.24 53 HIS D C 1
ATOM 4447 O O . HIS D 1 58 ? 30.534 38.050 49.324 1.00 12.17 53 HIS D O 1
ATOM 4462 N N . ILE D 1 59 ? 31.662 36.324 50.240 1.00 11.33 54 ILE D N 1
ATOM 4463 C CA . ILE D 1 59 ? 30.490 35.458 50.336 1.00 10.93 54 ILE D CA 1
ATOM 4464 C C . ILE D 1 59 ? 30.674 34.496 51.515 1.00 11.45 54 ILE D C 1
ATOM 4465 O O . ILE D 1 59 ? 31.799 34.192 51.887 1.00 11.62 54 ILE D O 1
ATOM 4481 N N . LEU D 1 60 ? 29.588 33.963 52.065 1.00 11.59 55 LEU D N 1
ATOM 4482 C CA . LEU D 1 60 ? 29.705 32.915 53.074 1.00 12.14 55 LEU D CA 1
ATOM 4483 C C . LEU D 1 60 ? 30.384 31.688 52.457 1.00 11.86 55 LEU D C 1
ATOM 4484 O O . LEU D 1 60 ? 30.088 31.283 51.327 1.00 12.17 55 LEU D O 1
ATOM 4500 N N . LYS D 1 61 ? 31.312 31.110 53.206 1.00 11.57 56 LYS D N 1
ATOM 4501 C CA . LYS D 1 61 ? 32.187 30.055 52.718 1.00 11.55 56 LYS D CA 1
ATOM 4502 C C . LYS D 1 61 ? 31.423 28.838 52.204 1.00 11.39 56 LYS D C 1
ATOM 4503 O O . LYS D 1 61 ? 31.849 28.201 51.252 1.00 11.94 56 LYS D O 1
ATOM 4522 N N . LYS D 1 62 ? 30.301 28.498 52.829 1.00 11.88 57 LYS D N 1
ATOM 4523 C CA . LYS D 1 62 ? 29.562 27.293 52.436 1.00 12.37 57 LYS D CA 1
ATOM 4524 C C . LYS D 1 62 ? 29.058 27.364 51.002 1.00 12.38 57 LYS D C 1
ATOM 4525 O O . LYS D 1 62 ? 28.757 26.333 50.413 1.00 13.02 57 LYS D O 1
ATOM 4544 N N . TYR D 1 63 ? 28.997 28.567 50.427 1.00 12.22 58 TYR D N 1
ATOM 4545 C CA . TYR D 1 63 ? 28.554 28.738 49.046 1.00 12.56 58 TYR D CA 1
ATOM 4546 C C . TYR D 1 63 ? 29.676 28.605 48.011 1.00 12.19 58 TYR D C 1
ATOM 4547 O O . TYR D 1 63 ? 29.412 28.779 46.818 1.00 13.02 58 TYR D O 1
ATOM 4565 N N . ALA D 1 64 ? 30.895 28.309 48.452 1.00 11.98 59 ALA D N 1
ATOM 4566 C CA . ALA D 1 64 ? 32.019 28.197 47.520 1.00 11.76 59 ALA D CA 1
ATOM 4567 C C . ALA D 1 64 ? 32.053 26.797 46.903 1.00 11.91 59 ALA D C 1
ATOM 4568 O O . ALA D 1 64 ? 32.998 26.022 47.101 1.00 12.44 59 ALA D O 1
ATOM 4575 N N . THR D 1 65 ? 31.003 26.497 46.144 1.00 12.04 60 THR D N 1
ATOM 4576 C CA . THR D 1 65 ? 30.735 25.176 45.585 1.00 12.41 60 THR D CA 1
ATOM 4577 C C . THR D 1 65 ? 30.163 25.331 44.176 1.00 12.22 60 THR D C 1
ATOM 4578 O O . THR D 1 65 ? 30.103 26.437 43.628 1.00 12.43 60 THR D O 1
ATOM 4589 N N . ALA D 1 66 ? 29.744 24.216 43.584 1.00 12.28 61 ALA D N 1
ATOM 4590 C CA . ALA D 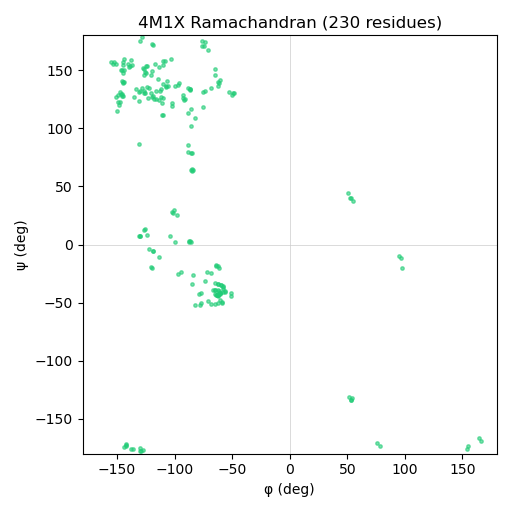1 66 ? 29.390 24.172 42.168 1.00 12.54 61 ALA D CA 1
ATOM 4591 C C . ALA D 1 66 ? 28.314 25.166 41.741 1.00 12.86 61 ALA D C 1
ATOM 4592 O O . ALA D 1 66 ? 28.423 25.739 40.663 1.00 13.38 61 ALA D O 1
ATOM 4599 N N . GLU D 1 67 ? 27.272 25.370 42.540 1.00 13.41 62 GLU D N 1
ATOM 4600 C CA . GLU D 1 67 ? 26.229 26.276 42.092 1.00 13.85 62 GLU D CA 1
ATOM 4601 C C . GLU D 1 67 ? 26.771 27.697 41.899 1.00 12.99 62 GLU D C 1
ATOM 4602 O O . GLU D 1 67 ? 26.445 28.363 40.914 1.00 14.25 62 GLU D O 1
ATOM 4614 N N . LEU D 1 68 ? 27.600 28.175 42.818 1.00 13.12 63 LEU D N 1
ATOM 4615 C CA . LEU D 1 68 ? 28.229 29.485 42.643 1.00 12.53 63 LEU D CA 1
ATOM 4616 C C . LEU D 1 68 ? 29.130 29.503 41.431 1.00 12.83 63 LEU D C 1
ATOM 4617 O O . LEU D 1 68 ? 29.138 30.471 40.660 1.00 13.22 63 LEU D O 1
ATOM 4633 N N . MET D 1 69 ? 29.912 28.443 41.249 1.00 12.84 64 MET D N 1
ATOM 4634 C CA . MET D 1 69 ? 30.816 28.408 40.105 1.00 12.97 64 MET D CA 1
ATOM 4635 C C . MET D 1 69 ? 30.035 28.485 38.795 1.00 13.29 64 MET D C 1
ATOM 4636 O O . MET D 1 69 ? 30.440 29.182 37.860 1.00 14.02 64 MET D O 1
ATOM 4650 N N . GLU D 1 70 ? 28.925 27.765 38.714 1.00 13.99 65 GLU D N 1
ATOM 4651 C CA . GLU D 1 70 ? 28.108 27.797 37.503 1.00 14.15 65 GLU D CA 1
ATOM 4652 C C . GLU D 1 70 ? 27.556 29.204 37.266 1.00 14.54 65 GLU D C 1
ATOM 4653 O O . GLU D 1 70 ? 27.549 29.706 36.142 1.00 16.00 65 GLU D O 1
ATOM 4665 N N . PHE D 1 71 ? 27.074 29.836 38.324 1.00 15.09 66 PHE D N 1
ATOM 4666 C CA . PHE D 1 71 ? 26.562 31.201 38.229 1.00 15.43 66 PHE D CA 1
ATOM 4667 C C . PHE D 1 71 ? 27.637 32.174 37.723 1.00 14.84 66 PHE D C 1
ATOM 4668 O O . PHE D 1 71 ? 27.398 32.950 36.790 1.00 15.79 66 PHE D O 1
ATOM 4685 N N . MET D 1 72 ? 28.815 32.128 38.328 1.00 14.45 67 MET D N 1
ATOM 4686 C CA . MET D 1 72 ? 29.875 33.038 37.934 1.00 14.27 67 MET D CA 1
ATOM 4687 C C . MET D 1 72 ? 30.347 32.790 36.502 1.00 15.35 67 MET D C 1
ATOM 4688 O O . MET D 1 72 ? 30.629 33.729 35.749 1.00 15.44 67 MET D O 1
ATOM 4702 N N . HIS D 1 73 ? 30.430 31.518 36.124 1.00 15.82 68 HIS D N 1
ATOM 4703 C CA . HIS D 1 73 ? 30.891 31.109 34.793 1.00 17.98 68 HIS D CA 1
ATOM 4704 C C . HIS D 1 73 ? 29.895 31.519 33.715 1.00 18.97 68 HIS D C 1
ATOM 4705 O O . HIS D 1 73 ? 30.252 32.158 32.724 1.00 19.25 68 HIS D O 1
ATOM 4719 N N A THR D 1 74 ? 28.638 31.171 33.927 0.63 19.18 69 THR D N 1
ATOM 4720 N N B THR D 1 74 ? 28.636 31.131 33.889 0.37 19.92 69 THR D N 1
ATOM 4721 C CA A THR D 1 74 ? 27.610 31.363 32.918 0.63 19.53 69 THR D CA 1
ATOM 4722 C CA B THR D 1 74 ? 27.622 31.415 32.875 0.37 21.01 69 THR D CA 1
ATOM 4723 C C A THR D 1 74 ? 27.090 32.798 32.828 0.63 20.22 69 THR D C 1
ATOM 4724 C C B THR D 1 74 ? 27.264 32.888 32.812 0.37 20.82 69 THR D C 1
ATOM 4725 O O A THR D 1 74 ? 26.828 33.286 31.734 0.63 20.87 69 THR D O 1
ATOM 4726 O O B THR D 1 74 ? 27.274 33.481 31.735 0.37 20.85 69 THR D O 1
ATOM 4747 N N . ARG D 1 75 ? 26.958 33.483 33.960 1.00 20.64 70 ARG D N 1
ATOM 4748 C CA . ARG D 1 75 ? 26.439 34.847 33.966 1.00 22.79 70 ARG D CA 1
ATOM 4749 C C . ARG D 1 75 ? 27.538 35.897 33.863 1.00 22.24 70 ARG D C 1
ATOM 4750 O O . ARG D 1 75 ? 27.292 37.005 33.367 1.00 23.93 70 ARG D O 1
ATOM 4772 N N . HIS D 1 76 ? 28.757 35.553 34.279 1.00 20.50 71 HIS D N 1
ATOM 4773 C CA . HIS D 1 76 ? 29.824 36.559 34.333 1.00 20.80 71 HIS D CA 1
ATOM 4774 C C . HIS D 1 76 ? 31.146 36.198 33.672 1.00 20.18 71 HIS D C 1
ATOM 4775 O O . HIS D 1 76 ? 32.105 36.965 33.784 1.00 20.39 71 HIS D O 1
ATOM 4790 N N . ASP D 1 77 ? 31.200 35.068 32.966 1.00 19.00 72 ASP D N 1
ATOM 4791 C CA . ASP D 1 77 ? 32.447 34.650 32.306 1.00 19.70 72 ASP D CA 1
ATOM 4792 C C . ASP D 1 77 ? 33.608 34.634 33.295 1.00 18.44 72 ASP D C 1
ATOM 4793 O O . ASP D 1 77 ? 34.721 35.051 32.969 1.00 19.28 72 ASP D O 1
ATOM 4802 N N . ALA D 1 78 ? 33.343 34.169 34.513 1.00 15.91 73 ALA D N 1
ATOM 4803 C CA . ALA D 1 78 ? 34.333 34.219 35.579 1.00 14.89 73 ALA D CA 1
ATOM 4804 C C . ALA D 1 78 ? 34.592 32.813 36.091 1.00 14.58 73 ALA D C 1
ATOM 4805 O O . ALA D 1 78 ? 33.642 32.076 36.361 1.00 15.77 73 ALA D O 1
ATOM 4812 N N . VAL D 1 79 ? 35.867 32.460 36.274 1.00 14.03 74 VAL D N 1
ATOM 4813 C CA . VAL D 1 79 ? 36.246 31.141 36.791 1.00 14.14 74 VAL D CA 1
ATOM 4814 C C . VAL D 1 79 ? 37.156 31.281 38.004 1.00 12.98 74 VAL D C 1
ATOM 4815 O O . VAL D 1 79 ? 37.967 32.204 38.101 1.00 13.55 74 VAL D O 1
ATOM 4828 N N . TYR D 1 80 ? 37.023 30.358 38.943 1.00 12.50 75 TYR D N 1
ATOM 4829 C CA . TYR D 1 80 ? 37.693 30.492 40.233 1.00 12.14 75 TYR D CA 1
ATOM 4830 C C . TYR D 1 80 ? 39.181 30.204 40.132 1.00 12.41 75 TYR D C 1
ATOM 4831 O O . TYR D 1 80 ? 39.569 29.158 39.603 1.00 13.82 75 TYR D O 1
ATOM 4849 N N . ILE D 1 81 ? 40.001 31.102 40.690 1.00 11.68 76 ILE D N 1
ATOM 4850 C CA . ILE D 1 81 ? 41.442 30.879 40.780 1.00 12.86 76 ILE D CA 1
ATOM 4851 C C . ILE D 1 81 ? 41.985 30.882 42.201 1.00 12.27 76 ILE D C 1
ATOM 4852 O O . ILE D 1 81 ? 43.056 30.358 42.435 1.00 13.54 76 ILE D O 1
ATOM 4868 N N . GLY D 1 82 ? 41.246 31.462 43.141 1.00 11.89 77 GLY D N 1
ATOM 4869 C CA . GLY D 1 82 ? 41.731 31.602 44.505 1.00 12.28 77 GLY D CA 1
ATOM 4870 C C . GLY D 1 82 ? 42.717 32.751 44.633 1.00 11.30 77 GLY D C 1
ATOM 4871 O O . GLY D 1 82 ? 42.930 33.519 43.694 1.00 12.02 77 GLY D O 1
ATOM 4875 N N . PRO D 1 83 ? 43.327 32.888 45.814 1.00 11.20 78 PRO D N 1
ATOM 4876 C CA . PRO D 1 83 ? 43.094 32.048 46.985 1.00 11.47 78 PRO D CA 1
ATOM 4877 C C . PRO D 1 83 ? 41.782 32.381 47.690 1.00 11.61 78 PRO D C 1
ATOM 4878 O O . PRO D 1 83 ? 41.066 33.318 47.315 1.00 12.57 78 PRO D O 1
ATOM 4889 N N . ILE D 1 84 ? 41.477 31.578 48.702 1.00 11.24 79 ILE D N 1
ATOM 4890 C CA . ILE D 1 84 ? 40.332 31.797 49.578 1.00 11.31 79 ILE D CA 1
ATOM 4891 C C . ILE D 1 84 ? 40.827 32.388 50.893 1.00 11.63 79 ILE D C 1
ATOM 4892 O O . ILE D 1 84 ? 41.660 31.798 51.556 1.00 14.07 79 ILE D O 1
ATOM 4908 N N . LEU D 1 85 ? 40.319 33.564 51.247 1.00 10.53 80 LEU D N 1
ATOM 4909 C CA . LEU D 1 85 ? 40.787 34.306 52.417 1.00 10.79 80 LEU D CA 1
ATOM 4910 C C . LEU D 1 85 ? 39.679 34.442 53.441 1.00 10.83 80 LEU D C 1
ATOM 4911 O O . LEU D 1 85 ? 38.563 34.808 53.094 1.00 11.33 80 LEU D O 1
ATOM 4927 N N . GLU D 1 86 ? 39.995 34.151 54.698 1.00 10.97 81 GLU D N 1
ATOM 4928 C CA . GLU D 1 86 ? 38.983 34.173 55.758 1.00 10.99 81 GLU D CA 1
ATOM 4929 C C . GLU D 1 86 ? 38.799 35.558 56.360 1.00 10.64 81 GLU D C 1
ATOM 4930 O O . GLU D 1 86 ? 39.782 36.213 56.770 1.00 11.05 81 GLU D O 1
ATOM 4942 N N . TRP D 1 87 ? 37.542 35.954 56.497 1.00 10.91 82 TRP D N 1
ATOM 4943 C CA . TRP D 1 87 ? 37.165 37.176 57.188 1.00 11.10 82 TRP D CA 1
ATOM 4944 C C . TRP D 1 87 ? 36.098 36.859 58.221 1.00 11.43 82 TRP D C 1
ATOM 4945 O O . TRP D 1 87 ? 35.662 35.719 58.354 1.00 12.13 82 TRP D O 1
ATOM 4966 N N . THR D 1 88 ? 35.659 37.856 58.971 1.00 12.04 83 THR D N 1
ATOM 4967 C CA . THR D 1 88 ? 34.797 37.596 60.116 1.00 12.67 83 THR D CA 1
ATOM 4968 C C . THR D 1 88 ? 33.381 37.179 59.765 1.00 11.98 83 THR D C 1
ATOM 4969 O O . THR D 1 88 ? 32.736 36.520 60.559 1.00 13.36 83 THR D O 1
ATOM 4980 N N . ASP D 1 89 ? 32.902 37.537 58.581 1.00 12.67 84 ASP D N 1
ATOM 4981 C CA . ASP D 1 89 ? 31.528 37.210 58.181 1.00 14.08 84 ASP D CA 1
ATOM 4982 C C . ASP D 1 89 ? 31.459 36.488 56.836 1.00 14.28 84 ASP D C 1
ATOM 4983 O O . ASP D 1 89 ? 30.394 36.350 56.269 1.00 17.91 84 ASP D O 1
ATOM 4992 N N . GLY D 1 90 ? 32.585 36.022 56.325 1.00 12.61 85 GLY D N 1
ATOM 4993 C CA . GLY D 1 90 ? 32.608 35.363 55.037 1.00 12.00 85 GLY D CA 1
ATOM 4994 C C . GLY D 1 90 ? 34.031 35.243 54.560 1.00 11.09 85 GLY D C 1
ATOM 4995 O O . GLY D 1 90 ? 34.956 35.465 55.328 1.00 12.23 85 GLY D O 1
ATOM 4999 N N . VAL D 1 91 ? 34.188 34.863 53.292 1.00 10.97 86 VAL D N 1
ATOM 5000 C CA . VAL D 1 91 ? 35.494 34.709 52.676 1.00 10.82 86 VAL D CA 1
ATOM 5001 C C . VAL D 1 91 ? 35.602 35.566 51.425 1.00 10.17 86 VAL D C 1
ATOM 5002 O O . VAL D 1 91 ? 34.601 35.887 50.787 1.00 11.68 86 VAL D O 1
ATOM 5015 N N . HIS D 1 92 ? 36.832 35.946 51.102 1.00 10.41 87 HIS D N 1
ATOM 5016 C CA . HIS D 1 92 ? 37.160 36.431 49.765 1.00 10.67 87 HIS D CA 1
ATOM 5017 C C . HIS D 1 92 ? 37.503 35.261 48.857 1.00 10.72 87 HIS D C 1
ATOM 5018 O O . HIS D 1 92 ? 38.283 34.374 49.233 1.00 11.56 87 HIS D O 1
ATOM 5033 N N . LEU D 1 93 ? 36.913 35.297 47.659 1.00 10.42 88 LEU D N 1
ATOM 5034 C CA . LEU D 1 93 ? 37.212 34.368 46.576 1.00 10.82 88 LEU D CA 1
ATOM 5035 C C . LEU D 1 93 ? 37.587 35.172 45.346 1.00 10.65 88 LEU D C 1
ATOM 5036 O O . LEU D 1 93 ? 36.839 36.069 44.965 1.00 11.35 88 LEU D O 1
ATOM 5052 N N . THR D 1 94 ? 38.699 34.833 44.701 1.00 10.95 89 THR D N 1
ATOM 5053 C CA . THR D 1 94 ? 39.112 35.542 43.478 1.00 10.64 89 THR D CA 1
ATOM 5054 C C . THR D 1 94 ? 38.861 34.674 42.246 1.00 11.35 89 THR D C 1
ATOM 5055 O O . THR D 1 94 ? 39.138 33.456 42.249 1.00 11.21 89 THR D O 1
ATOM 5066 N N . PHE D 1 95 ? 38.323 35.330 41.221 1.00 11.62 90 PHE D N 1
ATOM 5067 C CA . PHE D 1 95 ? 37.975 34.727 39.944 1.00 12.45 90 PHE D CA 1
ATOM 5068 C C . PHE D 1 95 ? 38.684 35.490 38.822 1.00 13.00 90 PHE D C 1
ATOM 5069 O O . PHE D 1 95 ? 38.991 36.687 38.951 1.00 13.17 90 PHE D O 1
ATOM 5086 N N A ARG D 1 96 ? 38.947 34.768 37.732 0.59 12.52 91 ARG D N 1
ATOM 5087 N N B ARG D 1 96 ? 38.972 34.791 37.732 0.41 14.18 91 ARG D N 1
ATOM 5088 C CA A ARG D 1 96 ? 39.571 35.289 36.513 0.59 13.46 91 ARG D CA 1
ATOM 5089 C CA B ARG D 1 96 ? 39.518 35.427 36.545 0.41 16.31 91 ARG D CA 1
ATOM 5090 C C A ARG D 1 96 ? 38.562 35.300 35.368 0.59 14.64 91 ARG D C 1
ATOM 5091 C C B ARG D 1 96 ? 38.502 35.378 35.429 0.41 15.98 91 ARG D C 1
ATOM 5092 O O A ARG D 1 96 ? 37.724 34.407 35.259 0.59 14.61 91 ARG D O 1
ATOM 5093 O O B ARG D 1 96 ? 37.608 34.535 35.405 0.41 15.87 91 ARG D O 1
ATOM 5134 N N . ARG D 1 97 ? 38.671 36.291 34.493 1.00 15.80 92 ARG D N 1
ATOM 5135 C CA . ARG D 1 97 ? 37.855 36.336 33.300 1.00 17.28 92 ARG D CA 1
ATOM 5136 C C . ARG D 1 97 ? 38.236 35.191 32.370 1.00 19.73 92 ARG D C 1
ATOM 5137 O O . ARG D 1 97 ? 39.413 34.980 32.093 1.00 21.01 92 ARG D O 1
ATOM 5158 N N . LYS D 1 98 ? 37.228 34.469 31.901 1.00 22.14 93 LYS D N 1
ATOM 5159 C CA . LYS D 1 98 ? 37.379 33.377 30.952 1.00 27.48 93 LYS D CA 1
ATOM 5160 C C . LYS D 1 98 ? 36.340 33.687 29.903 1.00 30.40 93 LYS D C 1
ATOM 5161 O O . LYS D 1 98 ? 35.192 33.249 30.013 1.00 31.86 93 LYS D O 1
ATOM 5180 N N . SER D 1 99 ? 36.733 34.503 28.927 1.00 31.89 94 SER D N 1
ATOM 5181 C CA . SER D 1 99 ? 35.879 34.865 27.792 1.00 33.02 94 SER D CA 1
ATOM 5182 C C . SER D 1 99 ? 36.025 33.877 26.630 1.00 34.68 94 SER D C 1
ATOM 5183 O O . SER D 1 99 ? 35.741 32.688 26.767 1.00 35.99 94 SER D O 1
#

CATH classification: 3.30.1360.240

B-factor: mean 23.22, std 11.96, range [9.56, 64.99]

Sequence (289 aa):
LEKFKFSSKGDGIKFSNTTFHIYEATRNYVTIHILKKYATAELMEFMHTRHDAVVYIGPILEWTDGVHLTFRRRKSLEEKFKFSSKGDDGIKFSNTTTFHIYEATRNYVTIHILKKYATAEELMEFMHTTRHDAVYIIGPILEWTDGVHLTFRRRRKSKFKFSKGDGIIKFSNTTTFHIYEATRNYVTIHILKKYATAELMEFMHTRHDAVYIIGPILEWTDGVHLTFRRRRKSEKFKFSKGDGIKKFSNTTFHIYEATRNYVTIHILKKYATAELMEFMHTTRHDAVYIGPILEWTDGVHLTFRRRKS

InterPro domains:
  IPR049287 Domain of unknown function DUF6837 [PF20764] (22-94)